Protein AF-A0A177EBZ3-F1 (afdb_monomer_lite)

Radius of gyration: 20.42 Å; chains: 1; bounding box: 34×66×46 Å

Sequence (184 aa):
MAGEQETRTNLKYALLGYLPGDKPLLEDLGIDFSAIKRNSMKVFFSKEAQFSNDFVGPLLFLALFGLLMVIRGRVYFGYLYYLAIISSVFIYALTLLMTNAEIDLGVVTILGYAFIPVLIFSFTTIALPVSKGLKIALGMLFAFWSTYISATEVTSRYNLQNKFLLLAYPMVLVYICFIIISIV

Foldseek 3Di:
DVPVVVVVVVVVCVVVVDDVPDDPVCVVVVHDPVLLVQLLVCLPPNPARQRDPDVVSLVVLLVLLQVLCVVVVHRCNVVSVVLLVVLLVVLQVVLVVQAPDDDDSVLSVLLSSLCVLVSVLLVCVSVDVDDLVVLLVSLLVSLLSSLVRSLSNSCVVRVPVVCSVVSSVSSSVSSVVSSVSSSD

Structure (mmCIF, N/CA/C/O backbone):
data_AF-A0A177EBZ3-F1
#
_entry.id   AF-A0A177EBZ3-F1
#
loop_
_atom_site.group_PDB
_atom_site.id
_atom_site.type_symbol
_atom_site.label_atom_id
_atom_site.label_alt_id
_atom_site.label_comp_id
_atom_site.label_asym_id
_atom_site.label_entity_id
_atom_site.label_seq_id
_atom_site.pdbx_PDB_ins_code
_atom_site.Cartn_x
_atom_site.Cartn_y
_atom_site.Cartn_z
_atom_site.occupancy
_atom_site.B_iso_or_equiv
_atom_site.auth_seq_id
_atom_site.auth_comp_id
_atom_site.auth_asym_id
_atom_site.auth_atom_id
_atom_site.pdbx_PDB_model_num
ATOM 1 N N . MET A 1 1 ? 14.390 -53.601 14.220 1.00 53.94 1 MET A N 1
ATOM 2 C CA . MET A 1 1 ? 14.183 -52.166 14.524 1.00 53.94 1 MET A CA 1
ATOM 3 C C . MET A 1 1 ? 14.435 -51.236 13.329 1.00 53.94 1 MET A C 1
ATOM 5 O O . MET A 1 1 ? 13.849 -50.168 13.321 1.00 53.94 1 MET A O 1
ATOM 9 N N . ALA A 1 2 ? 15.202 -51.624 12.295 1.00 54.75 2 ALA A N 1
ATOM 10 C CA . ALA A 1 2 ? 15.437 -50.780 11.107 1.00 54.75 2 ALA A CA 1
ATOM 11 C C . ALA A 1 2 ? 14.259 -50.714 10.098 1.00 54.75 2 ALA A C 1
ATOM 13 O O . ALA A 1 2 ? 13.982 -49.651 9.554 1.00 54.75 2 ALA A O 1
ATOM 14 N N . GLY A 1 3 ? 13.510 -51.809 9.893 1.00 56.94 3 GLY A N 1
ATOM 15 C CA . GLY A 1 3 ? 12.437 -51.864 8.877 1.00 56.94 3 GLY A CA 1
ATOM 16 C C . GLY A 1 3 ? 11.169 -51.052 9.195 1.00 56.94 3 GLY A C 1
ATOM 17 O O . GLY A 1 3 ? 10.446 -50.628 8.293 1.00 56.94 3 GLY A O 1
ATOM 18 N N . GLU A 1 4 ? 10.897 -50.781 10.475 1.00 58.41 4 GLU A N 1
ATOM 19 C CA . GLU A 1 4 ? 9.726 -49.988 10.878 1.00 58.41 4 GLU A CA 1
ATOM 20 C C . GLU A 1 4 ? 9.946 -48.483 10.639 1.00 58.41 4 GLU A C 1
ATOM 22 O O . GLU A 1 4 ? 9.011 -47.756 10.303 1.00 58.41 4 GLU A O 1
ATOM 27 N N . GLN A 1 5 ? 11.194 -48.013 10.743 1.00 56.75 5 GLN A N 1
ATOM 28 C CA . GLN A 1 5 ? 11.562 -46.623 10.464 1.00 56.75 5 GLN A CA 1
ATOM 29 C C . GLN A 1 5 ? 11.484 -46.302 8.970 1.00 56.75 5 GLN A C 1
ATOM 31 O O . GLN A 1 5 ? 10.953 -45.249 8.621 1.00 56.75 5 GLN A O 1
ATOM 36 N N . GLU A 1 6 ? 11.921 -47.224 8.109 1.00 61.03 6 GLU A N 1
ATOM 37 C CA . GLU A 1 6 ? 11.882 -47.093 6.646 1.00 61.03 6 GLU A CA 1
ATOM 38 C C . GLU A 1 6 ? 10.443 -47.087 6.108 1.00 61.03 6 GLU A C 1
ATOM 40 O O . GLU A 1 6 ? 10.079 -46.254 5.279 1.00 61.03 6 GLU A O 1
ATOM 45 N N . THR A 1 7 ? 9.567 -47.934 6.656 1.00 61.50 7 THR A N 1
ATOM 46 C CA . THR A 1 7 ? 8.146 -47.952 6.270 1.00 61.50 7 THR A CA 1
ATOM 47 C C . THR A 1 7 ? 7.440 -46.668 6.713 1.00 61.50 7 THR A C 1
ATOM 49 O O . THR A 1 7 ? 6.667 -46.088 5.952 1.00 61.50 7 THR A O 1
ATOM 52 N N . ARG A 1 8 ? 7.752 -46.152 7.913 1.00 60.69 8 ARG A N 1
ATOM 53 C CA . ARG A 1 8 ? 7.225 -44.861 8.387 1.00 60.69 8 ARG A CA 1
ATOM 54 C C . ARG A 1 8 ? 7.729 -43.679 7.565 1.00 60.69 8 ARG A C 1
ATOM 56 O O . ARG A 1 8 ? 6.966 -42.738 7.367 1.00 60.69 8 ARG A O 1
ATOM 63 N N . THR A 1 9 ? 8.974 -43.705 7.086 1.00 65.38 9 THR A N 1
ATOM 64 C CA . THR A 1 9 ? 9.482 -42.644 6.203 1.00 65.38 9 THR A CA 1
ATOM 65 C C . THR A 1 9 ? 8.759 -42.689 4.863 1.00 65.38 9 THR A C 1
ATOM 67 O O . THR A 1 9 ? 8.184 -41.680 4.472 1.00 65.38 9 THR A O 1
ATOM 70 N N . ASN A 1 10 ? 8.660 -43.859 4.229 1.00 68.56 10 ASN A N 1
ATOM 71 C CA . ASN A 1 10 ? 7.923 -44.038 2.973 1.00 68.56 10 ASN A CA 1
ATOM 72 C C . ASN A 1 10 ? 6.448 -43.618 3.074 1.00 68.56 10 ASN A C 1
ATOM 74 O O . ASN A 1 10 ? 5.947 -42.932 2.188 1.00 68.56 10 ASN A O 1
ATOM 78 N N . LEU A 1 11 ? 5.764 -43.938 4.178 1.00 76.00 11 LEU A N 1
ATOM 79 C CA . LEU A 1 11 ? 4.380 -43.505 4.397 1.00 76.00 11 LEU A CA 1
ATOM 80 C C . LEU A 1 11 ? 4.275 -41.982 4.570 1.00 76.00 11 LEU A C 1
ATOM 82 O O . LEU A 1 11 ? 3.355 -41.354 4.054 1.00 76.00 11 LEU A O 1
ATOM 86 N N . LYS A 1 12 ? 5.233 -41.375 5.282 1.00 69.56 12 LYS A N 1
ATOM 87 C CA . LYS A 1 12 ? 5.301 -39.924 5.487 1.00 69.56 12 LYS A CA 1
A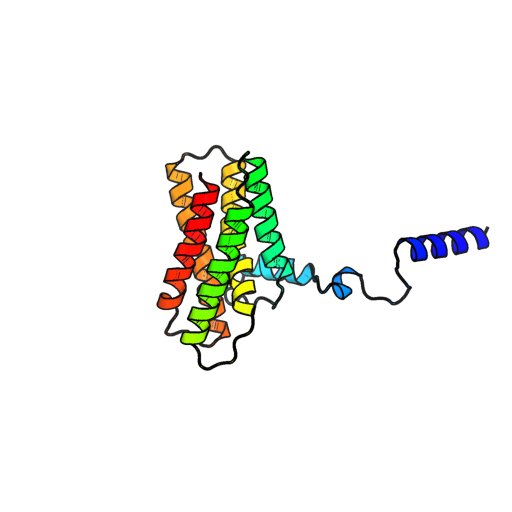TOM 88 C C . LYS A 1 12 ? 5.557 -39.188 4.166 1.00 69.56 12 LYS A C 1
ATOM 90 O O . LYS A 1 12 ? 4.924 -38.167 3.930 1.00 69.56 12 LYS A O 1
ATOM 95 N N . TYR A 1 13 ? 6.413 -39.726 3.297 1.00 69.94 13 TYR A N 1
ATOM 96 C CA . TYR A 1 13 ? 6.659 -39.194 1.952 1.00 69.94 13 TYR A CA 1
ATOM 97 C C . TYR A 1 13 ? 5.455 -39.388 1.018 1.00 69.94 13 TYR A C 1
ATOM 99 O O . TYR A 1 13 ? 5.086 -38.455 0.312 1.00 69.94 13 TYR A O 1
ATOM 107 N N . ALA A 1 14 ? 4.778 -40.540 1.082 1.00 71.50 14 ALA A N 1
ATOM 108 C CA . ALA A 1 14 ? 3.569 -40.812 0.301 1.00 71.50 14 ALA A CA 1
ATOM 109 C C . ALA A 1 14 ? 2.376 -39.926 0.708 1.00 71.50 14 ALA A C 1
ATOM 111 O O . ALA A 1 14 ? 1.615 -39.492 -0.151 1.00 71.50 14 ALA A O 1
ATOM 112 N N . LEU A 1 15 ? 2.223 -39.619 2.002 1.00 74.06 15 LEU A N 1
AT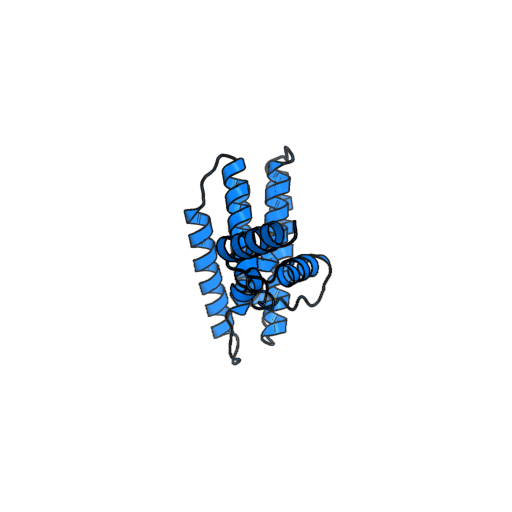OM 113 C CA . LEU A 1 15 ? 1.165 -38.731 2.505 1.00 74.06 15 LEU A CA 1
ATOM 114 C C . LEU A 1 15 ? 1.457 -37.244 2.262 1.00 74.06 15 LEU A C 1
ATOM 116 O O . LEU A 1 15 ? 0.524 -36.468 2.080 1.00 74.06 15 LEU A O 1
ATOM 120 N N . LEU A 1 16 ? 2.731 -36.838 2.280 1.00 72.12 16 LEU A N 1
ATOM 121 C CA . LEU A 1 16 ? 3.149 -35.453 2.025 1.00 72.12 16 LEU A CA 1
ATOM 122 C C . LEU A 1 16 ? 3.372 -35.154 0.535 1.00 72.12 16 LEU A C 1
ATOM 124 O O . LEU A 1 16 ? 3.602 -33.997 0.193 1.00 72.12 16 LEU A O 1
ATOM 128 N N . GLY A 1 17 ? 3.323 -36.171 -0.334 1.00 70.44 17 GLY A N 1
ATOM 129 C CA . GLY A 1 17 ? 3.572 -36.029 -1.771 1.00 70.44 17 GLY A CA 1
ATOM 130 C C . GLY A 1 17 ? 4.970 -35.499 -2.095 1.00 70.44 17 GLY A C 1
ATOM 131 O O . GLY A 1 17 ? 5.131 -34.811 -3.094 1.00 70.44 17 GLY A O 1
ATOM 132 N N . TYR A 1 18 ? 5.960 -35.764 -1.238 1.00 68.88 18 TYR A N 1
ATOM 133 C CA . TYR A 1 18 ? 7.307 -35.202 -1.362 1.00 68.88 18 TYR A CA 1
ATOM 134 C C . TYR A 1 18 ? 8.337 -36.306 -1.599 1.00 68.88 18 TYR A C 1
ATOM 136 O O . TYR A 1 18 ? 8.481 -37.201 -0.761 1.00 68.88 18 TYR A O 1
ATOM 144 N N . LEU A 1 19 ? 9.068 -36.228 -2.714 1.00 71.81 19 LEU A N 1
ATOM 145 C CA . LEU A 1 19 ? 10.189 -37.116 -3.027 1.00 71.81 19 LEU A CA 1
ATOM 146 C C . LEU A 1 19 ? 11.527 -36.474 -2.610 1.00 71.81 19 LEU A C 1
ATOM 148 O O . LEU A 1 19 ? 11.702 -35.260 -2.725 1.00 71.81 19 LEU A O 1
ATOM 152 N N . PRO A 1 20 ? 12.508 -37.260 -2.127 1.00 66.00 20 PRO A N 1
ATOM 153 C CA . PRO A 1 20 ? 13.823 -36.732 -1.777 1.00 66.00 20 PRO A CA 1
ATOM 154 C C . PRO A 1 20 ? 14.539 -36.210 -3.034 1.00 66.00 20 PRO A C 1
ATOM 156 O O . PRO A 1 20 ? 14.937 -36.992 -3.894 1.00 66.00 20 PRO A O 1
ATOM 159 N N . GLY A 1 21 ? 14.701 -34.888 -3.125 1.00 71.50 21 GLY A N 1
ATOM 160 C CA . GLY A 1 21 ? 15.295 -34.197 -4.277 1.00 71.50 21 GLY A CA 1
ATOM 161 C C . GLY A 1 21 ? 14.350 -33.221 -4.983 1.00 71.50 21 GLY A C 1
ATOM 162 O O . GLY A 1 21 ? 14.827 -32.429 -5.794 1.00 71.50 21 GLY A O 1
ATOM 163 N N . ASP A 1 22 ? 13.054 -33.231 -4.649 1.00 72.31 22 ASP A N 1
ATOM 164 C CA . ASP A 1 22 ? 12.103 -32.248 -5.170 1.00 72.31 22 ASP A CA 1
ATOM 165 C C . ASP A 1 22 ? 12.289 -30.876 -4.524 1.00 72.31 22 ASP A C 1
ATOM 167 O O . ASP A 1 22 ? 12.652 -30.737 -3.344 1.00 72.31 22 ASP A O 1
ATOM 171 N N . LYS A 1 23 ? 12.000 -29.842 -5.314 1.00 70.44 23 LYS A N 1
ATOM 172 C CA . LYS A 1 23 ? 11.904 -28.475 -4.812 1.00 70.44 23 LYS A CA 1
ATOM 173 C C . LYS A 1 23 ? 10.739 -28.379 -3.819 1.00 70.44 23 LYS A C 1
ATOM 175 O O . LYS A 1 23 ? 9.820 -29.197 -3.836 1.00 70.44 23 LYS A O 1
ATOM 180 N N . PRO A 1 24 ? 10.772 -27.427 -2.877 1.00 74.75 24 PRO A N 1
ATOM 181 C CA . PRO A 1 24 ? 9.642 -27.231 -1.982 1.00 74.75 24 PRO A CA 1
ATOM 182 C C . PRO A 1 24 ? 8.377 -26.911 -2.793 1.00 74.75 24 PRO A C 1
ATOM 184 O O . PRO A 1 24 ? 8.412 -26.064 -3.679 1.00 74.75 24 PRO A O 1
ATOM 187 N N . LEU A 1 25 ? 7.242 -27.525 -2.432 1.00 75.00 25 LEU A N 1
ATOM 188 C CA . LEU A 1 25 ? 5.953 -27.391 -3.140 1.00 75.00 25 LEU A CA 1
ATOM 189 C C . LEU A 1 25 ? 5.518 -25.940 -3.385 1.00 75.00 25 LEU A C 1
ATOM 191 O O . LEU A 1 25 ? 4.792 -25.658 -4.326 1.00 75.00 25 LEU A O 1
ATOM 195 N N . LEU A 1 26 ? 5.936 -25.018 -2.519 1.00 71.69 26 LEU A N 1
ATOM 196 C CA . LEU A 1 26 ? 5.665 -23.589 -2.657 1.00 71.69 26 LEU A CA 1
ATOM 197 C C . LEU A 1 26 ? 6.385 -22.986 -3.862 1.00 71.69 26 LEU A C 1
ATOM 199 O O . LEU A 1 26 ? 5.800 -22.178 -4.568 1.00 71.69 26 LEU A O 1
ATOM 203 N N . GLU A 1 27 ? 7.620 -23.404 -4.111 1.00 71.69 27 GLU A N 1
ATOM 204 C CA . GLU A 1 27 ? 8.410 -22.977 -5.261 1.00 71.69 27 GLU A CA 1
ATOM 205 C C . GLU A 1 27 ? 7.869 -23.604 -6.555 1.00 71.69 27 GLU A C 1
ATOM 207 O O . GLU A 1 27 ? 7.773 -22.909 -7.564 1.00 71.69 27 GLU A O 1
ATOM 212 N N . ASP A 1 28 ? 7.378 -24.848 -6.494 1.00 72.94 28 ASP A N 1
ATOM 213 C CA . ASP A 1 28 ? 6.641 -25.481 -7.601 1.00 72.94 28 ASP A CA 1
ATOM 214 C C . ASP A 1 28 ? 5.283 -24.808 -7.873 1.00 72.94 28 ASP A C 1
ATOM 216 O O . ASP A 1 28 ? 4.839 -24.735 -9.018 1.00 72.94 28 ASP A O 1
ATOM 220 N N . LEU A 1 29 ? 4.636 -24.252 -6.840 1.00 72.88 29 LEU A N 1
ATOM 221 C CA . LEU A 1 29 ? 3.432 -23.422 -6.970 1.00 72.88 29 LEU A CA 1
ATOM 222 C C . LEU A 1 29 ? 3.734 -21.976 -7.414 1.00 72.88 29 LEU A C 1
ATOM 224 O O . LEU A 1 29 ? 2.804 -21.181 -7.560 1.00 72.88 29 LEU A O 1
ATOM 228 N N . GLY A 1 30 ? 5.010 -21.611 -7.588 1.00 69.62 30 GLY A N 1
ATOM 229 C CA . GLY A 1 30 ? 5.445 -20.254 -7.936 1.00 69.62 30 GLY A CA 1
ATOM 230 C C . GLY A 1 30 ? 5.336 -19.229 -6.797 1.00 69.62 30 GLY A C 1
ATOM 231 O O . GLY A 1 30 ? 5.303 -18.026 -7.050 1.00 69.62 30 GLY A O 1
ATOM 232 N N . ILE A 1 31 ? 5.251 -19.673 -5.539 1.00 76.69 31 ILE A N 1
ATOM 233 C CA . ILE A 1 31 ? 5.163 -18.832 -4.337 1.00 76.69 31 ILE A CA 1
ATOM 234 C C . ILE A 1 31 ? 6.535 -18.728 -3.658 1.00 76.69 31 ILE A C 1
ATOM 236 O O . ILE A 1 31 ? 6.922 -19.588 -2.866 1.00 76.69 31 ILE A O 1
ATOM 240 N N . ASP A 1 32 ? 7.236 -17.612 -3.873 1.00 79.56 32 ASP A N 1
ATOM 241 C CA . ASP A 1 32 ? 8.453 -17.278 -3.121 1.00 79.56 32 ASP A CA 1
ATOM 242 C C . ASP A 1 32 ? 8.151 -16.315 -1.954 1.00 79.56 32 ASP A C 1
ATOM 244 O O . ASP A 1 32 ? 8.087 -15.089 -2.096 1.00 79.56 32 ASP A O 1
ATOM 248 N N . PHE A 1 33 ? 8.013 -16.863 -0.743 1.00 78.50 33 PHE A N 1
ATOM 249 C CA . PHE A 1 33 ? 7.839 -16.060 0.475 1.00 78.50 33 PHE A CA 1
ATOM 250 C C . PHE A 1 33 ? 9.033 -15.149 0.784 1.00 78.50 33 PHE A C 1
ATOM 252 O O . PHE A 1 33 ? 8.865 -14.089 1.398 1.00 78.50 33 PHE A O 1
ATOM 259 N N . SER A 1 34 ? 10.235 -15.528 0.352 1.00 77.69 34 SER A N 1
ATOM 260 C CA . SER A 1 34 ? 11.441 -14.719 0.520 1.00 77.69 34 SER A CA 1
ATOM 261 C C . SER A 1 34 ? 11.356 -13.463 -0.342 1.00 77.69 34 SER A C 1
ATOM 263 O O . SER A 1 34 ? 11.670 -12.367 0.135 1.00 77.69 34 SER A O 1
ATOM 265 N N . ALA A 1 35 ? 10.868 -13.597 -1.581 1.00 75.81 35 ALA A N 1
ATOM 266 C CA . ALA A 1 35 ? 10.570 -12.468 -2.457 1.00 75.81 35 ALA A CA 1
ATOM 267 C C . ALA A 1 35 ? 9.480 -11.567 -1.875 1.00 75.81 35 ALA A C 1
ATOM 269 O O . ALA A 1 35 ? 9.688 -10.356 -1.792 1.00 75.81 35 ALA A O 1
ATOM 270 N N . ILE A 1 36 ? 8.379 -12.135 -1.369 1.00 79.31 36 ILE A N 1
ATOM 271 C CA . ILE A 1 36 ? 7.300 -11.352 -0.745 1.00 79.31 36 ILE A CA 1
ATOM 272 C C . ILE A 1 36 ? 7.838 -10.531 0.429 1.00 79.31 36 ILE A C 1
ATOM 274 O O . ILE A 1 36 ? 7.613 -9.320 0.482 1.00 79.31 36 ILE A O 1
ATOM 278 N N . LYS A 1 37 ? 8.592 -11.146 1.347 1.00 83.12 37 LYS A N 1
ATOM 279 C CA . LYS A 1 37 ? 9.187 -10.444 2.494 1.00 83.12 37 LYS A CA 1
ATOM 280 C C . LYS A 1 37 ? 10.149 -9.341 2.048 1.00 83.12 37 LYS A C 1
ATOM 282 O O . LYS A 1 37 ? 10.077 -8.222 2.553 1.00 83.12 37 LYS A O 1
ATOM 287 N N . ARG A 1 38 ? 11.038 -9.635 1.095 1.00 79.06 38 ARG A N 1
ATOM 288 C CA . ARG A 1 38 ? 12.009 -8.669 0.562 1.00 79.06 38 ARG A CA 1
ATOM 289 C C . ARG A 1 38 ? 11.311 -7.483 -0.101 1.00 79.06 38 ARG A C 1
ATOM 291 O O . ARG A 1 38 ? 11.636 -6.346 0.221 1.00 79.06 38 ARG A O 1
ATOM 298 N N . ASN A 1 39 ? 10.329 -7.736 -0.961 1.00 80.69 39 ASN A N 1
ATOM 299 C CA . ASN A 1 39 ? 9.535 -6.699 -1.621 1.00 80.69 39 ASN A CA 1
ATOM 300 C C . ASN A 1 39 ? 8.754 -5.862 -0.607 1.00 80.69 39 ASN A C 1
ATOM 302 O O . ASN A 1 39 ? 8.743 -4.641 -0.698 1.00 80.69 39 ASN A O 1
ATOM 306 N N . SER A 1 40 ? 8.198 -6.500 0.422 1.00 80.19 40 SER A N 1
ATOM 307 C CA . SER A 1 40 ? 7.496 -5.796 1.499 1.00 80.19 40 SER A CA 1
ATOM 308 C C . SER A 1 40 ? 8.425 -4.861 2.271 1.00 80.19 40 SER A C 1
ATOM 310 O O . SER A 1 40 ? 8.044 -3.743 2.595 1.00 80.19 40 SER A O 1
ATOM 312 N N . MET A 1 41 ? 9.669 -5.277 2.533 1.00 79.06 41 MET A N 1
ATOM 313 C CA . MET A 1 41 ? 10.669 -4.413 3.171 1.00 79.06 41 MET A CA 1
ATOM 314 C C . MET A 1 41 ? 11.124 -3.266 2.258 1.00 79.06 41 MET A C 1
ATOM 316 O O . MET A 1 41 ? 11.391 -2.173 2.758 1.00 79.06 41 MET A O 1
ATOM 320 N N . LYS A 1 42 ? 11.171 -3.462 0.930 1.00 82.94 42 LYS A N 1
ATOM 321 C CA . LYS A 1 42 ? 11.539 -2.393 -0.018 1.00 82.94 42 LYS A CA 1
ATOM 322 C C . LYS A 1 42 ? 10.596 -1.193 0.062 1.00 82.94 42 LYS A C 1
ATOM 324 O O . LYS A 1 42 ? 11.078 -0.072 -0.019 1.00 82.94 42 LYS A O 1
ATOM 329 N N . VAL A 1 43 ? 9.305 -1.421 0.311 1.00 79.94 43 VAL A N 1
ATOM 330 C CA . VAL A 1 43 ? 8.298 -0.359 0.510 1.00 79.94 43 VAL A CA 1
ATOM 331 C C . VAL A 1 43 ? 8.690 0.607 1.639 1.00 79.94 43 VAL A C 1
ATOM 333 O O . VAL A 1 43 ? 8.391 1.795 1.561 1.00 79.94 43 VAL A O 1
ATOM 336 N N . PHE A 1 44 ? 9.380 0.128 2.677 1.00 79.50 44 PHE A N 1
ATOM 337 C CA . PHE A 1 44 ? 9.782 0.958 3.819 1.00 79.50 44 PHE A CA 1
ATOM 338 C C . PHE A 1 44 ? 11.197 1.517 3.703 1.00 79.50 44 PHE A C 1
ATOM 340 O O . PHE A 1 44 ? 11.450 2.627 4.164 1.00 79.50 44 PHE A O 1
ATOM 347 N N . PHE A 1 45 ? 12.124 0.748 3.128 1.00 73.62 45 PHE A N 1
ATOM 348 C CA . PHE A 1 45 ? 13.558 1.032 3.247 1.00 73.62 45 PHE A CA 1
ATOM 349 C C . PHE A 1 45 ? 14.257 1.368 1.927 1.00 73.62 45 PHE A C 1
ATOM 351 O O . PHE A 1 45 ? 15.382 1.862 1.960 1.00 73.62 45 PHE A O 1
ATOM 358 N N . SER A 1 46 ? 13.648 1.103 0.769 1.00 67.38 46 SER A N 1
ATOM 359 C CA . SER A 1 46 ? 14.322 1.256 -0.523 1.00 67.38 46 SER A CA 1
ATOM 360 C C . SER A 1 46 ? 13.757 2.419 -1.336 1.00 67.38 46 SER A C 1
ATOM 362 O O . SER A 1 46 ? 12.547 2.542 -1.499 1.00 67.38 46 SER A O 1
ATOM 364 N N . LYS A 1 47 ? 14.652 3.262 -1.872 1.00 56.09 47 LYS A N 1
ATOM 365 C CA . LYS A 1 47 ? 14.310 4.336 -2.823 1.00 56.09 47 LYS A CA 1
ATOM 366 C C . LYS A 1 47 ? 14.026 3.820 -4.240 1.00 56.09 47 LYS A C 1
ATOM 368 O O . LYS A 1 47 ? 13.319 4.493 -4.978 1.00 56.09 47 LYS A O 1
ATOM 373 N N . GLU A 1 48 ? 14.552 2.648 -4.597 1.00 60.22 48 GLU A N 1
ATOM 374 C CA . GLU A 1 48 ? 14.404 2.016 -5.916 1.00 60.22 48 GLU A CA 1
ATOM 375 C C . GLU A 1 48 ? 13.874 0.595 -5.715 1.00 60.22 48 GLU A C 1
ATOM 377 O O . GLU A 1 48 ? 14.608 -0.393 -5.602 1.00 60.22 48 GLU A O 1
ATOM 382 N N . ALA A 1 49 ? 12.560 0.503 -5.546 1.00 63.25 49 ALA A N 1
ATOM 383 C CA . ALA A 1 49 ? 11.905 -0.708 -5.103 1.00 63.25 49 ALA A CA 1
ATOM 384 C C . ALA A 1 49 ? 11.579 -1.632 -6.280 1.00 63.25 49 ALA A C 1
ATOM 386 O O . ALA A 1 49 ? 10.413 -1.909 -6.514 1.00 63.25 49 ALA A O 1
ATOM 387 N N . GLN A 1 50 ? 12.591 -2.188 -6.963 1.00 74.00 50 GLN A N 1
ATOM 388 C CA . GLN A 1 50 ? 12.350 -3.144 -8.052 1.00 74.00 50 GLN A CA 1
ATOM 389 C C . GLN A 1 50 ? 11.621 -4.399 -7.545 1.00 74.00 50 GLN A C 1
ATOM 391 O O . GLN A 1 50 ? 12.250 -5.345 -7.057 1.00 74.00 50 GLN A O 1
ATOM 396 N N . PHE A 1 51 ? 10.289 -4.383 -7.577 1.00 78.00 51 PHE A N 1
ATOM 397 C CA . PHE A 1 51 ? 9.446 -5.496 -7.149 1.00 78.00 51 PHE A CA 1
ATOM 398 C C . PHE A 1 51 ? 9.530 -6.623 -8.172 1.00 78.00 51 PHE A C 1
ATOM 400 O O . PHE A 1 51 ? 9.459 -6.365 -9.376 1.00 78.00 51 PHE A O 1
ATOM 407 N N . SER A 1 52 ? 9.664 -7.861 -7.700 1.00 76.81 52 SER A N 1
ATOM 408 C CA . SER A 1 52 ? 9.515 -9.029 -8.570 1.00 76.81 52 SER A CA 1
ATOM 409 C C . SER A 1 52 ? 8.081 -9.139 -9.097 1.00 76.81 52 SER A C 1
ATOM 411 O O . SER A 1 52 ? 7.131 -8.606 -8.515 1.00 76.81 52 SER A O 1
ATOM 413 N N . ASN A 1 53 ? 7.933 -9.814 -10.232 1.00 78.81 53 ASN A N 1
ATOM 414 C CA . ASN A 1 53 ? 6.653 -10.015 -10.902 1.00 78.81 53 ASN A CA 1
ATOM 415 C C . ASN A 1 53 ? 5.872 -11.171 -10.264 1.00 78.81 53 ASN A C 1
ATOM 417 O O . ASN A 1 53 ? 5.616 -12.184 -10.904 1.00 78.81 53 ASN A O 1
ATOM 421 N N . ASP A 1 54 ? 5.478 -10.990 -9.003 1.00 86.06 54 ASP A N 1
ATOM 422 C CA . ASP A 1 54 ? 4.695 -11.971 -8.252 1.00 86.06 54 ASP A CA 1
ATOM 423 C C . ASP A 1 54 ? 3.287 -11.433 -7.976 1.00 86.06 54 ASP A C 1
ATOM 425 O O . ASP A 1 54 ? 3.119 -10.369 -7.378 1.00 86.06 54 ASP A O 1
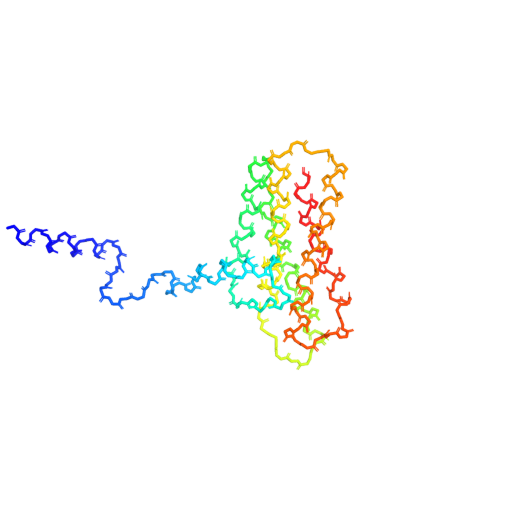ATOM 429 N N . PHE A 1 55 ? 2.253 -12.189 -8.353 1.00 84.50 55 PHE A N 1
ATOM 430 C CA . PHE A 1 55 ? 0.859 -11.843 -8.034 1.00 84.50 55 PHE A CA 1
ATOM 431 C C . PHE A 1 55 ? 0.431 -12.280 -6.635 1.00 84.50 55 PHE A C 1
ATOM 433 O O . PHE A 1 55 ? -0.521 -11.739 -6.070 1.00 84.50 55 PHE A O 1
ATOM 440 N N . VAL A 1 56 ? 1.140 -13.254 -6.066 1.00 88.88 56 VAL A N 1
ATOM 441 C CA . VAL A 1 56 ? 0.770 -13.891 -4.800 1.00 88.88 56 VAL A CA 1
ATOM 442 C C . VAL A 1 56 ? 0.878 -12.905 -3.637 1.00 88.88 56 VAL A C 1
ATOM 444 O O . VAL A 1 56 ? -0.004 -12.875 -2.785 1.00 88.88 56 VAL A O 1
ATOM 447 N N . GLY A 1 57 ? 1.907 -12.050 -3.624 1.00 88.06 57 GLY A N 1
ATOM 448 C CA . GLY A 1 57 ? 2.068 -10.995 -2.616 1.00 88.06 57 GLY A CA 1
ATOM 449 C C . GLY A 1 57 ? 0.897 -9.999 -2.603 1.00 88.06 57 GLY A C 1
ATOM 450 O O . GLY A 1 57 ? 0.190 -9.922 -1.599 1.00 88.06 57 GLY A O 1
ATOM 451 N N . PRO A 1 58 ? 0.639 -9.282 -3.712 1.00 90.75 58 PRO A N 1
ATOM 452 C CA . PRO A 1 58 ? -0.546 -8.441 -3.898 1.00 90.75 58 PRO A CA 1
ATOM 453 C C . PRO A 1 58 ? -1.861 -9.096 -3.461 1.00 90.75 58 PRO A C 1
ATOM 455 O O . PRO A 1 58 ? -2.641 -8.494 -2.720 1.00 90.75 58 PRO A O 1
ATOM 458 N N . LEU A 1 59 ? -2.093 -10.343 -3.885 1.00 91.75 59 LEU A N 1
ATOM 459 C CA . LEU A 1 59 ? -3.305 -11.087 -3.551 1.00 91.75 59 LEU A CA 1
ATOM 460 C C . LEU A 1 59 ? -3.403 -11.363 -2.045 1.00 91.75 59 LEU A C 1
ATOM 462 O O . LEU A 1 59 ? -4.470 -11.191 -1.455 1.00 91.75 59 LEU A O 1
ATOM 466 N N . LEU A 1 60 ? -2.288 -11.736 -1.411 1.00 92.19 60 LEU A N 1
ATOM 467 C CA . LEU A 1 60 ? -2.203 -11.954 0.031 1.00 92.19 60 LEU A CA 1
ATOM 468 C C . LEU A 1 60 ? -2.520 -10.673 0.815 1.00 92.19 60 LEU A C 1
ATOM 470 O O . LEU A 1 60 ? -3.267 -10.731 1.790 1.00 92.19 60 LEU A O 1
ATOM 474 N N . PHE A 1 61 ? -2.006 -9.513 0.394 1.00 92.62 61 PHE A N 1
ATOM 475 C CA . PHE A 1 61 ? -2.296 -8.241 1.068 1.00 92.62 61 PHE A CA 1
ATOM 476 C C . PHE A 1 61 ? -3.759 -7.824 0.924 1.00 92.62 61 PHE A C 1
ATOM 478 O O . PHE A 1 61 ? -4.351 -7.344 1.892 1.00 92.62 61 PHE A O 1
ATOM 485 N N . LEU A 1 62 ? -4.364 -8.053 -0.246 1.00 93.50 62 LEU A N 1
ATOM 486 C CA . LEU A 1 62 ? -5.788 -7.803 -0.457 1.00 93.50 62 LEU A CA 1
ATOM 487 C C . LEU A 1 62 ? -6.654 -8.728 0.413 1.00 93.50 62 LEU A C 1
ATOM 489 O O . LEU A 1 62 ? -7.602 -8.267 1.050 1.00 93.50 62 LEU A O 1
ATOM 493 N N . ALA A 1 63 ? -6.306 -10.015 0.491 1.00 93.12 63 ALA A N 1
ATOM 494 C CA . ALA A 1 63 ? -6.990 -10.980 1.350 1.00 93.12 63 ALA A CA 1
ATOM 495 C C . ALA A 1 63 ? -6.865 -10.609 2.837 1.00 93.12 63 ALA A C 1
ATOM 497 O O . ALA A 1 63 ? -7.855 -10.639 3.568 1.00 93.12 63 ALA A O 1
ATOM 498 N N . LEU A 1 64 ? -5.673 -10.190 3.274 1.00 94.12 64 LEU A N 1
ATOM 499 C CA . LEU A 1 64 ? -5.426 -9.742 4.643 1.00 94.12 64 LEU A CA 1
ATOM 500 C C . LEU A 1 64 ? -6.224 -8.475 4.978 1.00 94.12 64 LEU A C 1
ATOM 502 O O . LEU A 1 64 ? -6.823 -8.396 6.046 1.00 94.12 64 LEU A O 1
ATOM 506 N N . PHE A 1 65 ? -6.316 -7.515 4.057 1.00 94.12 65 PHE A N 1
ATOM 507 C CA . PHE A 1 65 ? -7.181 -6.346 4.228 1.00 94.12 65 PHE A CA 1
ATOM 508 C C . PHE A 1 65 ? -8.662 -6.730 4.327 1.00 94.12 65 PHE A C 1
ATOM 510 O O . PHE A 1 65 ? -9.383 -6.222 5.186 1.00 94.12 65 PHE A O 1
ATOM 517 N N . GLY A 1 66 ? -9.112 -7.673 3.494 1.00 93.19 66 GLY A N 1
ATOM 518 C CA . GLY A 1 66 ? -10.451 -8.251 3.594 1.00 93.19 66 GLY A CA 1
ATOM 519 C C . GLY A 1 66 ? -10.712 -8.873 4.967 1.00 93.19 66 GLY A C 1
ATOM 520 O O . GLY A 1 66 ? -11.750 -8.607 5.571 1.00 93.19 66 GLY A O 1
ATOM 521 N N . LEU A 1 67 ? -9.748 -9.625 5.505 1.00 93.50 67 LEU A N 1
ATOM 522 C CA . LEU A 1 67 ? -9.829 -10.209 6.844 1.00 93.50 67 LEU A CA 1
ATOM 523 C C . LEU A 1 67 ? -9.924 -9.132 7.936 1.00 93.50 67 LEU A C 1
ATOM 525 O O . LEU A 1 67 ? -10.763 -9.246 8.828 1.00 93.50 67 LEU A O 1
ATOM 529 N N . LEU A 1 68 ? -9.128 -8.060 7.847 1.00 93.00 68 LEU A N 1
ATOM 530 C CA . LEU A 1 68 ? -9.209 -6.924 8.774 1.00 93.00 68 LEU A CA 1
ATOM 531 C C . LEU A 1 68 ? -10.602 -6.272 8.761 1.00 93.00 68 LEU A C 1
ATOM 533 O O . LEU A 1 68 ? -11.140 -5.937 9.817 1.00 93.00 68 LEU A O 1
ATOM 537 N N . MET A 1 69 ? -11.228 -6.138 7.589 1.00 91.38 69 MET A N 1
ATOM 538 C CA . MET A 1 69 ? -12.599 -5.622 7.489 1.00 91.38 69 MET A CA 1
ATOM 539 C C . MET A 1 69 ? -13.630 -6.563 8.122 1.00 91.38 69 MET A C 1
ATOM 541 O O . MET A 1 69 ? -14.530 -6.096 8.825 1.00 91.38 69 MET A O 1
ATOM 545 N N . VAL A 1 70 ? -13.466 -7.878 7.946 1.00 92.00 70 VAL A N 1
ATOM 546 C CA . VAL A 1 70 ? -14.325 -8.886 8.587 1.00 92.00 70 VAL A CA 1
ATOM 547 C C . VAL A 1 70 ? -14.196 -8.832 10.111 1.00 92.00 70 VAL A C 1
ATOM 549 O O . VAL A 1 70 ? -15.217 -8.856 10.794 1.00 92.00 70 VAL A O 1
ATOM 552 N N . ILE A 1 71 ? -12.983 -8.662 10.653 1.00 91.19 71 ILE A N 1
ATOM 553 C CA . ILE A 1 71 ? -12.753 -8.473 12.101 1.00 91.19 71 ILE A CA 1
ATOM 554 C C . ILE A 1 71 ? -13.487 -7.226 12.618 1.00 91.19 71 ILE A C 1
ATOM 556 O O . ILE A 1 71 ? -14.014 -7.226 13.728 1.00 91.19 71 ILE A O 1
ATOM 560 N N . ARG A 1 72 ? -13.589 -6.177 11.795 1.00 87.19 72 ARG A N 1
ATOM 561 C CA . ARG A 1 72 ? -14.356 -4.959 12.101 1.00 87.19 72 ARG A CA 1
ATOM 562 C C . ARG A 1 72 ? -15.881 -5.144 11.980 1.00 87.19 72 ARG A C 1
ATOM 564 O O . ARG A 1 72 ? -16.627 -4.199 12.221 1.00 87.19 72 ARG A O 1
ATOM 571 N N . GLY A 1 73 ? -16.355 -6.334 11.602 1.00 84.69 73 GLY A N 1
ATOM 572 C CA . GLY A 1 73 ? -17.775 -6.665 11.452 1.00 84.69 73 GLY A CA 1
ATOM 573 C C . GLY A 1 73 ? -18.396 -6.203 10.130 1.00 84.69 73 GLY A C 1
ATOM 574 O O . GLY A 1 73 ? -19.620 -6.137 10.016 1.00 84.69 73 GLY A O 1
ATOM 575 N N . ARG A 1 74 ? -17.581 -5.855 9.125 1.00 82.25 74 ARG A N 1
ATOM 576 C CA . ARG A 1 74 ? -18.047 -5.380 7.815 1.00 82.25 74 ARG A CA 1
ATOM 577 C C . ARG A 1 74 ? -17.565 -6.307 6.700 1.00 82.25 74 ARG A C 1
ATOM 579 O O . ARG A 1 74 ? -16.367 -6.449 6.473 1.00 82.25 74 ARG A O 1
ATOM 586 N N . VAL A 1 75 ? -18.492 -6.902 5.954 1.00 81.25 75 VAL A N 1
ATOM 587 C CA . VAL A 1 75 ? -18.154 -7.798 4.838 1.00 81.25 75 VAL A CA 1
ATOM 588 C C . VAL A 1 75 ? -18.199 -7.023 3.521 1.00 81.25 75 VAL A C 1
ATOM 590 O O . VAL A 1 75 ? -19.247 -6.893 2.898 1.00 81.25 75 VAL A O 1
ATOM 593 N N . TYR A 1 76 ? -17.045 -6.510 3.086 1.00 82.12 76 TYR A N 1
ATOM 594 C CA . TYR A 1 76 ? -16.887 -5.794 1.808 1.00 82.12 76 TYR A CA 1
ATOM 595 C C . TYR A 1 76 ? -16.120 -6.597 0.746 1.00 82.12 76 TYR A C 1
ATOM 597 O O . TYR A 1 76 ? -15.615 -6.023 -0.214 1.00 82.12 76 TYR A O 1
ATOM 605 N N . PHE A 1 77 ? -16.013 -7.920 0.898 1.00 79.69 77 PHE A N 1
ATOM 606 C CA . PHE A 1 77 ? -15.120 -8.756 0.085 1.00 79.69 77 PHE A CA 1
ATOM 607 C C . PHE A 1 77 ? -15.307 -8.567 -1.434 1.00 79.69 77 PHE A C 1
ATOM 609 O O . PHE A 1 77 ? -14.334 -8.340 -2.150 1.00 79.69 77 PHE A O 1
ATOM 616 N N . GLY A 1 78 ? -16.556 -8.556 -1.916 1.00 86.81 78 GLY A N 1
ATOM 617 C CA . GLY A 1 78 ? -16.856 -8.330 -3.335 1.00 86.81 78 GLY A CA 1
ATOM 618 C C . GLY A 1 78 ? -16.468 -6.933 -3.834 1.00 86.81 78 GLY A C 1
ATOM 619 O O . GLY A 1 78 ? -15.919 -6.805 -4.925 1.00 86.81 78 GLY A O 1
ATOM 620 N N . TYR A 1 79 ? -16.677 -5.892 -3.020 1.00 90.06 79 TYR A N 1
ATOM 621 C CA . TYR A 1 79 ? -16.294 -4.518 -3.366 1.00 90.06 79 TYR A CA 1
ATOM 622 C C . TYR A 1 79 ? -14.776 -4.355 -3.458 1.00 90.06 79 TYR A C 1
ATOM 624 O O . TYR A 1 79 ? -14.290 -3.684 -4.364 1.00 90.06 79 TYR A O 1
ATOM 632 N N . LEU A 1 80 ? -14.028 -4.994 -2.553 1.00 92.19 80 LEU A N 1
ATOM 633 C CA . LEU A 1 80 ? -12.564 -4.970 -2.559 1.00 92.19 80 LEU A CA 1
ATOM 634 C C . LEU A 1 80 ? -11.997 -5.645 -3.802 1.00 92.19 80 LEU A C 1
ATOM 636 O O . LEU A 1 80 ? -11.119 -5.087 -4.454 1.00 92.19 80 LEU A O 1
ATOM 640 N N . TYR A 1 81 ? -12.529 -6.817 -4.146 1.00 91.50 81 TYR A N 1
ATOM 641 C CA . TYR A 1 81 ? -12.126 -7.551 -5.338 1.00 91.50 81 TYR A CA 1
ATOM 642 C C . TYR A 1 81 ? -12.428 -6.767 -6.620 1.00 91.50 81 TYR A C 1
ATOM 644 O O . TYR A 1 81 ? -11.545 -6.583 -7.458 1.00 91.50 81 TYR A O 1
ATOM 652 N N . TYR A 1 82 ? -13.651 -6.238 -6.739 1.00 93.31 82 TYR A N 1
ATOM 653 C CA . TYR A 1 82 ? -14.054 -5.421 -7.882 1.00 93.31 82 TYR A CA 1
ATOM 654 C C . TYR A 1 82 ? -13.159 -4.187 -8.036 1.00 93.31 82 TYR A C 1
ATOM 656 O O . TYR A 1 82 ? -12.620 -3.949 -9.116 1.00 93.31 82 TYR A O 1
ATOM 664 N N . LEU A 1 83 ? -12.953 -3.436 -6.946 1.00 94.88 83 LEU A N 1
ATOM 665 C CA . LEU A 1 83 ? -12.122 -2.235 -6.948 1.00 94.88 83 LEU A CA 1
ATOM 666 C C . LEU A 1 83 ? -10.667 -2.555 -7.314 1.00 94.88 83 LEU A C 1
ATOM 668 O O . LEU A 1 83 ? -10.069 -1.823 -8.100 1.00 94.88 83 LEU A O 1
ATOM 672 N N . ALA A 1 84 ? -10.101 -3.646 -6.792 1.00 94.25 84 ALA A N 1
ATOM 673 C CA . ALA A 1 84 ? -8.734 -4.064 -7.095 1.00 94.25 84 ALA A CA 1
ATOM 674 C C . ALA A 1 84 ? -8.548 -4.397 -8.583 1.00 94.25 84 ALA A C 1
ATOM 676 O O . ALA A 1 84 ? -7.577 -3.951 -9.190 1.00 94.25 84 ALA A O 1
ATOM 677 N N . ILE A 1 85 ? -9.491 -5.119 -9.197 1.00 94.81 85 ILE A N 1
ATOM 678 C CA . ILE A 1 85 ? -9.401 -5.464 -10.622 1.00 94.81 85 ILE A CA 1
ATOM 679 C C . ILE A 1 85 ? -9.584 -4.231 -11.498 1.00 94.81 85 ILE A C 1
ATOM 681 O O . ILE A 1 85 ? -8.738 -3.970 -12.352 1.00 94.81 85 ILE A O 1
ATOM 685 N N . ILE A 1 86 ? -10.653 -3.454 -11.290 1.00 96.88 86 ILE A N 1
ATOM 686 C CA . ILE A 1 86 ? -10.949 -2.313 -12.165 1.00 96.88 86 ILE A CA 1
ATOM 687 C C . ILE A 1 86 ? -9.849 -1.250 -12.091 1.00 96.88 86 ILE A C 1
ATOM 689 O O . ILE A 1 86 ? -9.452 -0.710 -13.121 1.00 96.88 86 ILE A O 1
ATOM 693 N N . SER A 1 87 ? -9.298 -0.999 -10.899 1.00 95.56 87 SER A N 1
ATOM 694 C CA . SER A 1 87 ? -8.169 -0.080 -10.732 1.00 95.56 87 SER A CA 1
ATOM 695 C C . SER A 1 87 ? -6.901 -0.607 -11.396 1.00 95.56 87 SER A C 1
ATOM 697 O O . SER A 1 87 ? -6.239 0.146 -12.103 1.00 95.56 87 SER A O 1
ATOM 699 N N . SER A 1 88 ? -6.591 -1.895 -11.246 1.00 94.50 88 SER A N 1
ATOM 700 C CA . SER A 1 88 ? -5.417 -2.506 -11.878 1.00 94.50 88 SER A CA 1
ATOM 701 C C . SER A 1 88 ? -5.497 -2.444 -13.403 1.00 94.50 88 SER A C 1
ATOM 703 O O . SER A 1 88 ? -4.535 -2.030 -14.046 1.00 94.50 88 SER A O 1
ATOM 705 N N . VAL A 1 89 ? -6.654 -2.782 -13.983 1.00 95.81 89 VAL A N 1
ATOM 706 C CA . VAL A 1 89 ? -6.895 -2.689 -15.433 1.00 95.81 89 VAL A CA 1
ATOM 707 C C . VAL A 1 89 ? -6.784 -1.243 -15.908 1.00 95.81 89 VAL A C 1
ATOM 709 O O . VAL A 1 89 ? -6.148 -0.980 -16.926 1.00 95.81 89 VAL A O 1
ATOM 712 N N . PHE A 1 90 ? -7.355 -0.296 -15.164 1.00 96.06 90 PHE A N 1
ATOM 713 C CA . PHE A 1 90 ? -7.296 1.119 -15.514 1.00 96.06 90 PHE A CA 1
ATOM 714 C C . PHE A 1 90 ? -5.862 1.666 -15.502 1.00 96.06 90 PHE A C 1
ATOM 716 O O . PHE A 1 90 ? -5.442 2.303 -16.466 1.00 96.06 90 PHE A O 1
ATOM 723 N N . ILE A 1 91 ? -5.080 1.381 -14.456 1.00 95.12 91 ILE A N 1
ATOM 724 C CA . ILE A 1 91 ? -3.680 1.823 -14.366 1.00 95.12 91 ILE A CA 1
ATOM 725 C C . ILE A 1 91 ? -2.800 1.117 -15.407 1.00 95.12 91 ILE A C 1
ATOM 727 O O . ILE A 1 91 ? -1.931 1.756 -16.003 1.00 95.12 91 ILE A O 1
ATOM 731 N N . TYR A 1 92 ? -3.038 -0.169 -15.677 1.00 94.75 92 TYR A N 1
ATOM 732 C CA . TYR A 1 92 ? -2.371 -0.893 -16.760 1.00 94.75 92 TYR A CA 1
ATOM 733 C C . TYR A 1 92 ? -2.649 -0.237 -18.119 1.00 94.75 92 TYR A C 1
ATOM 735 O O . TYR A 1 92 ? -1.711 0.084 -18.846 1.00 94.75 92 TYR A O 1
ATOM 743 N N . ALA A 1 93 ? -3.917 0.055 -18.428 1.00 94.38 93 ALA A N 1
ATOM 744 C CA . ALA A 1 93 ? -4.308 0.722 -19.668 1.00 94.38 93 ALA A CA 1
ATOM 745 C C . ALA A 1 93 ? -3.707 2.132 -19.788 1.00 94.38 93 ALA A C 1
ATOM 747 O O . ALA A 1 93 ? -3.228 2.507 -20.854 1.00 94.38 93 ALA A O 1
ATOM 748 N N . LEU A 1 94 ? -3.672 2.905 -18.698 1.00 94.06 94 LEU A N 1
ATOM 749 C CA . LEU A 1 94 ? -3.007 4.209 -18.697 1.00 94.06 94 LEU A CA 1
ATOM 750 C C . LEU A 1 94 ? -1.510 4.084 -18.963 1.00 94.06 94 LEU A C 1
ATOM 752 O O . LEU A 1 94 ? -0.973 4.828 -19.778 1.00 94.06 94 LEU A O 1
ATOM 756 N N . THR A 1 95 ? -0.844 3.120 -18.331 1.00 92.19 95 THR A N 1
ATOM 757 C CA . THR A 1 95 ? 0.586 2.878 -18.559 1.00 92.19 95 THR A CA 1
ATOM 758 C C . THR A 1 95 ? 0.826 2.491 -20.022 1.00 92.19 95 THR A C 1
ATOM 760 O O . THR A 1 95 ? 1.742 3.032 -20.639 1.00 92.19 95 THR A O 1
ATOM 763 N N . LEU A 1 96 ? -0.059 1.671 -20.607 1.00 93.12 96 LEU A N 1
ATOM 764 C CA . LEU A 1 96 ? -0.046 1.281 -22.023 1.00 93.12 96 LEU A CA 1
ATOM 765 C C . LEU A 1 96 ? -0.164 2.454 -22.985 1.00 93.12 96 LEU A C 1
ATOM 767 O O . LEU A 1 96 ? 0.562 2.512 -23.968 1.00 93.12 96 LEU A O 1
AT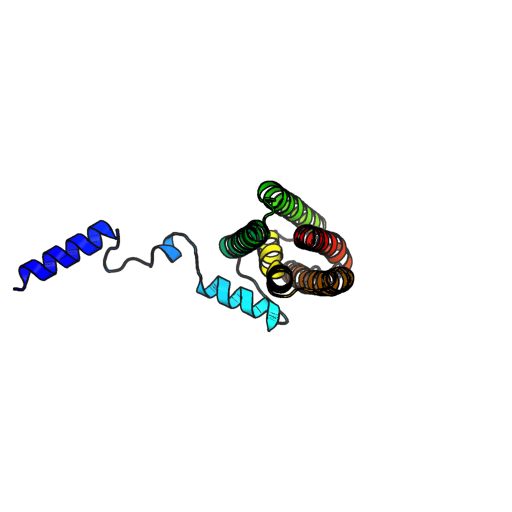OM 771 N N . LEU A 1 97 ? -1.018 3.424 -22.681 1.00 92.06 97 LEU A N 1
ATOM 772 C CA . LEU A 1 97 ? -1.145 4.631 -23.498 1.00 92.06 97 LEU A CA 1
ATOM 773 C C . LEU A 1 97 ? 0.047 5.587 -23.341 1.00 92.06 97 LEU A C 1
ATOM 775 O O . LEU A 1 97 ? 0.256 6.473 -24.169 1.00 92.06 97 LEU A O 1
ATOM 779 N N . MET A 1 98 ? 0.809 5.461 -22.255 1.00 89.94 98 MET A N 1
ATOM 780 C CA . MET A 1 98 ? 1.878 6.393 -21.907 1.00 89.94 98 MET A CA 1
ATOM 781 C C . MET A 1 98 ? 3.262 5.932 -22.359 1.00 89.94 98 MET A C 1
ATOM 783 O O . MET A 1 98 ? 4.137 6.794 -22.506 1.00 89.94 98 MET A O 1
ATOM 787 N N . THR A 1 99 ? 3.471 4.634 -22.567 1.00 88.12 99 THR A N 1
ATOM 788 C CA . THR A 1 99 ? 4.763 4.067 -22.961 1.00 88.12 99 THR A CA 1
ATOM 789 C C . THR A 1 99 ? 4.724 3.477 -24.366 1.00 88.12 99 THR A C 1
ATOM 791 O O . THR A 1 99 ? 3.683 3.050 -24.846 1.00 88.12 99 THR A O 1
ATOM 794 N N . ASN A 1 100 ? 5.886 3.449 -25.016 1.00 83.00 100 ASN A N 1
ATOM 795 C CA . ASN A 1 100 ? 6.097 2.715 -26.267 1.00 83.00 100 ASN A CA 1
ATOM 796 C C . ASN A 1 100 ? 6.822 1.377 -26.025 1.00 83.00 100 ASN A C 1
ATOM 798 O O . ASN A 1 100 ? 7.148 0.675 -26.977 1.00 83.00 100 ASN A O 1
ATOM 802 N N . ALA A 1 101 ? 7.137 1.062 -24.765 1.00 81.31 101 ALA A N 1
ATOM 803 C CA . ALA A 1 101 ? 7.795 -0.176 -24.371 1.00 81.31 101 ALA A CA 1
ATOM 804 C C . ALA A 1 101 ? 6.781 -1.313 -24.177 1.00 81.31 101 ALA A C 1
ATOM 806 O O . ALA A 1 101 ? 5.598 -1.073 -23.933 1.00 81.31 101 ALA A O 1
ATOM 807 N N . GLU A 1 102 ? 7.261 -2.554 -24.232 1.00 84.56 102 GLU A N 1
ATOM 808 C CA . GLU A 1 102 ? 6.464 -3.710 -23.830 1.00 84.56 102 GLU A CA 1
ATOM 809 C C . GLU A 1 102 ? 6.147 -3.632 -22.332 1.00 84.56 102 GLU A C 1
ATOM 811 O O . GLU A 1 102 ? 7.024 -3.375 -21.503 1.00 84.56 102 GLU A O 1
ATOM 816 N N . ILE A 1 103 ? 4.875 -3.835 -21.988 1.00 87.62 103 ILE A N 1
ATOM 817 C CA . ILE A 1 103 ? 4.398 -3.765 -20.608 1.00 87.62 103 ILE A CA 1
ATOM 818 C C . ILE A 1 103 ? 4.032 -5.157 -20.139 1.00 87.62 103 ILE A C 1
ATOM 820 O O . ILE A 1 103 ? 3.134 -5.804 -20.680 1.00 87.62 103 ILE A O 1
ATOM 824 N N . ASP A 1 104 ? 4.699 -5.578 -19.076 1.00 88.75 104 ASP A N 1
ATOM 825 C CA . ASP A 1 104 ? 4.323 -6.759 -18.325 1.00 88.75 104 ASP A CA 1
ATOM 826 C C . ASP A 1 104 ? 3.192 -6.449 -17.333 1.00 88.75 104 ASP A C 1
ATOM 828 O O . ASP A 1 104 ? 2.842 -5.306 -17.032 1.00 88.75 104 ASP A O 1
ATOM 832 N N . LEU A 1 105 ? 2.621 -7.496 -16.750 1.00 88.44 105 LEU A N 1
ATOM 833 C CA . LEU A 1 105 ? 1.640 -7.343 -15.679 1.00 88.44 105 LEU A CA 1
ATOM 834 C C . LEU A 1 105 ? 2.269 -6.873 -14.347 1.00 88.44 105 LEU A C 1
ATOM 836 O O . LEU A 1 105 ? 1.587 -6.837 -13.321 1.00 88.44 105 LEU A O 1
ATOM 840 N N . GLY A 1 106 ? 3.546 -6.470 -14.355 1.00 89.31 106 GLY A N 1
ATOM 841 C CA . GLY A 1 106 ? 4.253 -5.916 -13.207 1.00 89.31 106 GLY A CA 1
ATOM 842 C C . GLY A 1 106 ? 3.595 -4.646 -12.667 1.00 89.31 106 GLY A C 1
ATOM 843 O O . GLY A 1 106 ? 3.666 -4.383 -11.473 1.00 89.31 106 GLY A O 1
ATOM 844 N N . VAL A 1 107 ? 2.844 -3.902 -13.488 1.00 91.62 107 VAL A N 1
ATOM 845 C CA . VAL A 1 107 ? 2.018 -2.771 -13.018 1.00 91.62 107 VAL A CA 1
ATOM 846 C C . VAL A 1 107 ? 1.077 -3.190 -11.879 1.00 91.62 107 VAL A C 1
ATOM 848 O O . VAL A 1 107 ? 0.946 -2.477 -10.884 1.00 91.62 107 VAL A O 1
ATOM 851 N N . VAL A 1 108 ? 0.454 -4.368 -11.996 1.00 92.50 108 VAL A N 1
ATOM 852 C CA . VAL A 1 108 ? -0.475 -4.906 -10.991 1.00 92.50 108 VAL A CA 1
ATOM 853 C C . VAL A 1 108 ? 0.274 -5.288 -9.716 1.00 92.50 108 VAL A C 1
ATOM 855 O O . VAL A 1 108 ? -0.206 -5.032 -8.609 1.00 92.50 108 VAL A O 1
ATOM 858 N N . THR A 1 109 ? 1.473 -5.861 -9.852 1.00 91.94 109 THR A N 1
ATOM 859 C CA . THR A 1 109 ? 2.280 -6.265 -8.696 1.00 91.94 109 THR A CA 1
ATOM 860 C C . THR A 1 109 ? 2.798 -5.051 -7.935 1.00 91.94 109 THR A C 1
ATOM 862 O O . THR A 1 109 ? 2.693 -5.015 -6.709 1.00 91.94 109 THR A O 1
ATOM 865 N N . ILE A 1 110 ? 3.243 -4.009 -8.642 1.00 93.12 110 ILE A N 1
ATOM 866 C CA . ILE A 1 110 ? 3.662 -2.732 -8.054 1.00 93.12 110 ILE A CA 1
ATOM 867 C C . ILE A 1 110 ? 2.518 -2.097 -7.256 1.00 93.12 110 ILE A C 1
ATOM 869 O O . ILE A 1 110 ? 2.728 -1.699 -6.110 1.00 93.12 110 ILE A O 1
ATOM 873 N N . LEU A 1 111 ? 1.306 -2.039 -7.824 1.00 93.56 111 LEU A N 1
ATOM 874 C CA . LEU A 1 111 ? 0.121 -1.503 -7.141 1.00 93.56 111 LEU A CA 1
ATOM 875 C C . LEU A 1 111 ? -0.200 -2.285 -5.859 1.00 93.56 111 LEU A C 1
ATOM 877 O O . LEU A 1 111 ? -0.509 -1.704 -4.820 1.00 93.56 111 LEU A O 1
ATOM 881 N N . GLY A 1 112 ? -0.080 -3.610 -5.919 1.00 92.56 112 GLY A N 1
ATOM 882 C CA . GLY A 1 112 ? -0.322 -4.485 -4.780 1.00 92.56 112 GLY A CA 1
ATOM 883 C C . GLY A 1 112 ? 0.731 -4.396 -3.678 1.00 92.56 112 GLY A C 1
ATOM 884 O O . GLY A 1 112 ? 0.377 -4.378 -2.505 1.00 92.56 112 GLY A O 1
ATOM 885 N N . TYR A 1 113 ? 2.022 -4.312 -4.010 1.00 91.69 113 TYR A N 1
ATOM 886 C CA . TYR A 1 113 ? 3.075 -4.139 -2.999 1.00 91.69 113 TYR A CA 1
ATOM 887 C C . TYR A 1 113 ? 3.043 -2.740 -2.383 1.00 91.69 113 TYR A C 1
ATOM 889 O O . TYR A 1 113 ? 3.218 -2.592 -1.173 1.00 91.69 113 TYR A O 1
ATOM 897 N N . ALA A 1 114 ? 2.746 -1.714 -3.179 1.00 93.25 114 ALA A N 1
ATOM 898 C CA . ALA A 1 114 ? 2.584 -0.361 -2.670 1.00 93.25 114 ALA A CA 1
ATOM 899 C C . ALA A 1 114 ? 1.387 -0.219 -1.717 1.00 93.25 114 ALA A C 1
ATOM 901 O O . ALA A 1 114 ? 1.381 0.717 -0.934 1.00 93.25 114 ALA A O 1
ATOM 902 N N . PHE A 1 115 ? 0.439 -1.164 -1.697 1.00 94.12 115 PHE A N 1
ATOM 903 C CA . PHE A 1 115 ? -0.723 -1.175 -0.800 1.00 94.12 115 PHE A CA 1
ATOM 904 C C . PHE A 1 115 ? -0.388 -1.402 0.690 1.00 94.12 115 PHE A C 1
ATOM 906 O O . PHE A 1 115 ? -1.216 -1.147 1.567 1.00 94.12 115 PHE A O 1
ATOM 913 N N . ILE A 1 116 ? 0.822 -1.859 1.025 1.00 93.44 116 ILE A N 1
ATOM 914 C CA . ILE A 1 116 ? 1.203 -2.202 2.408 1.00 93.44 116 ILE A CA 1
ATOM 915 C C . ILE A 1 116 ? 1.022 -1.044 3.421 1.00 93.44 116 ILE A C 1
ATOM 917 O O . ILE A 1 116 ? 0.515 -1.302 4.515 1.00 93.44 116 ILE A O 1
ATOM 921 N N . PRO A 1 117 ? 1.364 0.228 3.133 1.00 94.31 117 PRO A N 1
ATOM 922 C CA . PRO A 1 117 ? 1.108 1.337 4.051 1.00 94.31 117 PRO A CA 1
ATOM 923 C C . PRO A 1 117 ? -0.393 1.500 4.360 1.00 94.31 117 PRO A C 1
ATOM 925 O O . PRO A 1 117 ? -0.765 1.727 5.510 1.00 94.31 117 PRO A O 1
ATOM 928 N N . VAL A 1 118 ? -1.272 1.304 3.369 1.00 95.25 118 VAL A N 1
ATOM 929 C CA . VAL A 1 118 ? -2.737 1.327 3.555 1.00 95.25 118 VAL A CA 1
ATOM 930 C C . VAL A 1 118 ? -3.197 0.173 4.451 1.00 95.25 118 VAL A C 1
ATOM 932 O O . VAL A 1 118 ? -4.058 0.355 5.315 1.00 95.25 118 VAL A O 1
ATOM 935 N N . LEU A 1 119 ? -2.587 -1.003 4.303 1.00 94.94 119 LEU A N 1
ATOM 936 C CA . LEU A 1 119 ? -2.852 -2.159 5.155 1.00 94.94 119 LEU A CA 1
ATOM 937 C C . LEU A 1 119 ? -2.464 -1.901 6.623 1.00 94.94 119 LEU A C 1
ATOM 939 O O . LEU A 1 119 ? -3.242 -2.209 7.527 1.00 94.94 119 LEU A O 1
ATOM 943 N N . ILE A 1 120 ? -1.301 -1.285 6.866 1.00 94.00 120 ILE A N 1
ATOM 944 C CA . ILE A 1 120 ? -0.866 -0.885 8.216 1.00 94.00 120 ILE A CA 1
ATOM 945 C C . ILE A 1 120 ? -1.833 0.131 8.813 1.00 94.00 120 ILE A C 1
ATOM 947 O O . ILE A 1 120 ? -2.255 -0.024 9.962 1.00 94.00 120 ILE A O 1
ATOM 951 N N . PHE A 1 121 ? -2.229 1.141 8.037 1.00 94.56 121 PHE A N 1
ATOM 952 C CA . PHE A 1 121 ? -3.244 2.094 8.470 1.00 94.56 121 PHE A CA 1
ATOM 953 C C . PHE A 1 121 ? -4.519 1.363 8.911 1.00 94.56 121 PHE A C 1
ATOM 955 O O . PHE A 1 121 ? -4.986 1.566 10.031 1.00 94.56 121 PHE A O 1
ATOM 962 N N . SER A 1 122 ? -5.027 0.436 8.098 1.00 93.06 122 SER A N 1
ATOM 963 C CA . SER A 1 122 ? -6.227 -0.333 8.432 1.00 93.06 122 SER A CA 1
ATOM 964 C C . SER A 1 122 ? -6.096 -1.079 9.760 1.00 93.06 122 SER A C 1
ATOM 966 O O . SER A 1 122 ? -6.944 -0.924 10.643 1.00 93.06 122 SER A O 1
ATOM 968 N N . PHE A 1 123 ? -4.983 -1.787 9.959 1.00 93.62 123 PHE A N 1
ATOM 969 C CA . PHE A 1 123 ? -4.697 -2.486 11.210 1.00 93.62 123 PHE A CA 1
ATOM 970 C C . PHE A 1 123 ? -4.672 -1.533 12.416 1.00 93.62 123 PHE A C 1
ATOM 972 O O . PHE A 1 123 ? -5.340 -1.785 13.419 1.00 93.62 123 PHE A O 1
ATOM 979 N N . THR A 1 124 ? -3.976 -0.396 12.312 1.00 91.06 124 THR A N 1
ATOM 980 C CA . THR A 1 124 ? -3.900 0.586 13.412 1.00 91.06 124 THR A CA 1
ATOM 981 C C . THR A 1 124 ? -5.258 1.188 13.770 1.00 91.06 124 THR A C 1
ATOM 983 O O . THR A 1 124 ? -5.538 1.395 14.949 1.00 91.06 124 THR A O 1
ATOM 986 N N . THR A 1 125 ? -6.140 1.414 12.789 1.00 90.44 125 THR A N 1
ATOM 987 C CA . THR A 1 125 ? -7.489 1.947 13.052 1.00 90.44 125 THR A CA 1
ATOM 988 C C . THR A 1 125 ? -8.433 0.966 13.745 1.00 90.44 125 THR A C 1
ATOM 990 O O . THR A 1 125 ? -9.448 1.406 14.296 1.00 90.44 125 THR A O 1
ATOM 993 N N . ILE A 1 126 ? -8.118 -0.331 13.690 1.00 89.94 126 ILE A N 1
ATOM 994 C CA . ILE A 1 126 ? -8.820 -1.400 14.407 1.00 89.94 126 ILE A CA 1
ATOM 995 C C . ILE A 1 126 ? -8.218 -1.566 15.804 1.00 89.94 126 ILE A C 1
ATOM 997 O O . ILE A 1 126 ? -8.957 -1.672 16.777 1.00 89.94 126 ILE A O 1
ATOM 1001 N N . ALA A 1 127 ? -6.886 -1.553 15.909 1.00 90.19 127 ALA A N 1
ATOM 1002 C CA . ALA A 1 127 ? -6.177 -1.753 17.170 1.00 90.19 127 ALA A CA 1
ATOM 1003 C C . ALA A 1 127 ? -6.354 -0.588 18.160 1.00 90.19 127 ALA A C 1
ATOM 1005 O O . ALA A 1 127 ? -6.348 -0.811 19.369 1.00 90.19 127 ALA A O 1
ATOM 1006 N N . LEU A 1 128 ? -6.497 0.648 17.666 1.00 88.12 128 LEU A N 1
ATOM 1007 C CA . LEU A 1 128 ? -6.579 1.849 18.497 1.00 88.12 128 LEU A CA 1
ATOM 1008 C C . LEU A 1 128 ? -7.910 2.599 18.296 1.00 88.12 128 LEU A C 1
ATOM 1010 O O . LEU A 1 128 ? -8.328 2.836 17.156 1.00 88.12 128 LEU A O 1
ATOM 1014 N N . PRO A 1 129 ? -8.562 3.063 19.381 1.00 85.19 129 PRO A N 1
ATOM 1015 C CA . PRO A 1 129 ? -9.741 3.918 19.298 1.00 85.19 129 PRO A CA 1
ATOM 1016 C C . PRO A 1 129 ? -9.339 5.348 18.902 1.00 85.19 129 PRO A C 1
ATOM 1018 O O . PRO A 1 129 ? -9.175 6.237 19.732 1.00 85.19 129 PRO A O 1
ATOM 1021 N N . VAL A 1 130 ? -9.150 5.571 17.602 1.00 87.69 130 VAL A N 1
ATOM 1022 C CA . VAL A 1 130 ? -8.775 6.873 17.026 1.00 87.69 130 VAL A CA 1
ATOM 1023 C C . VAL A 1 130 ? -10.026 7.686 16.655 1.00 87.69 130 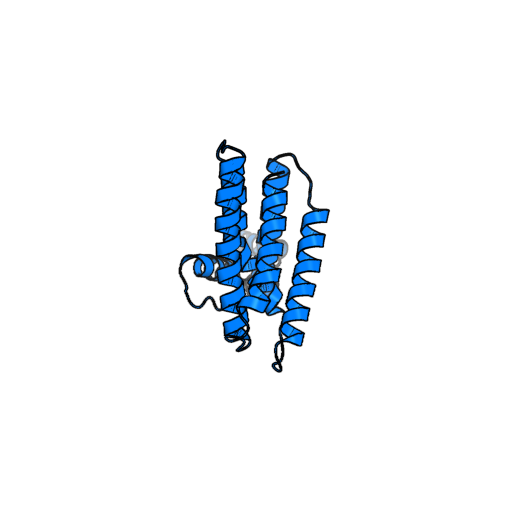VAL A C 1
ATOM 1025 O O . VAL A 1 130 ? -11.019 7.128 16.180 1.00 87.69 130 VAL A O 1
ATOM 1028 N N . SER A 1 131 ? -9.993 9.013 16.819 1.00 91.56 131 SER A N 1
ATOM 1029 C CA . SER A 1 131 ? -11.092 9.894 16.395 1.00 91.56 131 SER A CA 1
ATOM 1030 C C . SER A 1 131 ? -11.287 9.877 14.870 1.00 91.56 131 SER A C 1
ATOM 1032 O O . SER A 1 131 ? -10.339 9.691 14.104 1.00 91.56 131 SER A O 1
ATOM 1034 N N . LYS A 1 132 ? -12.522 10.100 14.398 1.00 88.81 132 LYS A N 1
ATOM 1035 C CA . LYS A 1 132 ? -12.855 10.041 12.960 1.00 88.81 132 LYS A CA 1
ATOM 1036 C C . LYS A 1 132 ? -12.009 11.004 12.116 1.00 88.81 132 LYS A C 1
ATOM 1038 O O . LYS A 1 132 ? -11.527 10.615 11.057 1.00 88.81 132 LYS A O 1
ATOM 1043 N N . GLY A 1 133 ? -11.796 12.231 12.598 1.00 90.69 133 GLY A N 1
ATOM 1044 C CA . GLY A 1 133 ? -10.972 13.227 11.905 1.00 90.69 133 GLY A CA 1
ATOM 1045 C C . GLY A 1 133 ? -9.510 12.796 11.779 1.00 90.69 133 GLY A C 1
ATOM 1046 O O . GLY A 1 133 ? -8.932 12.892 10.699 1.00 90.69 133 GLY A O 1
ATOM 1047 N N . LEU A 1 134 ? -8.935 12.235 12.848 1.00 91.69 134 LEU A N 1
ATOM 1048 C CA . LEU A 1 134 ? -7.551 11.765 12.835 1.00 91.69 134 LEU A CA 1
ATOM 1049 C C . LEU A 1 134 ? -7.371 10.527 11.943 1.00 91.69 134 LEU A C 1
ATOM 1051 O O . LEU A 1 134 ? -6.372 10.440 11.234 1.00 91.69 134 LEU A O 1
ATOM 1055 N N . LYS A 1 135 ? -8.359 9.617 11.886 1.00 93.12 135 LYS A N 1
ATOM 1056 C CA . LYS A 1 135 ? -8.359 8.506 10.915 1.00 93.12 135 LYS A CA 1
ATOM 1057 C C . LYS A 1 135 ? -8.293 9.019 9.478 1.00 93.12 135 LYS A C 1
ATOM 1059 O O . LYS A 1 135 ? -7.514 8.502 8.691 1.00 93.12 135 LYS A O 1
ATOM 1064 N N . ILE A 1 136 ? -9.070 10.046 9.140 1.00 92.94 136 ILE A N 1
ATOM 1065 C CA . ILE A 1 136 ? -9.067 10.632 7.794 1.00 92.94 136 ILE A CA 1
ATOM 1066 C C . ILE A 1 136 ? -7.704 11.268 7.479 1.00 92.94 136 ILE A C 1
ATOM 1068 O O . ILE A 1 136 ? -7.133 10.979 6.431 1.00 92.94 136 ILE A O 1
ATOM 1072 N N . ALA A 1 137 ? -7.157 12.080 8.389 1.00 94.12 137 ALA A N 1
ATOM 1073 C CA . ALA A 1 137 ? -5.866 12.740 8.188 1.00 94.12 137 ALA A CA 1
ATOM 1074 C C . ALA A 1 137 ? -4.714 11.734 8.012 1.00 94.12 137 ALA A C 1
ATOM 1076 O O . ALA A 1 137 ? -3.948 11.827 7.053 1.00 94.12 137 ALA A O 1
ATOM 1077 N N . LEU A 1 138 ? -4.631 10.732 8.895 1.00 93.81 138 LEU A N 1
ATOM 1078 C CA . LEU A 1 138 ? -3.649 9.652 8.775 1.00 93.81 138 LEU A CA 1
ATOM 1079 C C . LEU A 1 138 ? -3.873 8.846 7.493 1.00 93.81 138 LEU A C 1
ATOM 1081 O O . LEU A 1 138 ? -2.923 8.580 6.767 1.00 93.81 138 LEU A O 1
ATOM 1085 N N . GLY A 1 139 ? -5.121 8.513 7.168 1.00 94.62 139 GLY A N 1
ATOM 1086 C CA . GLY A 1 139 ? -5.448 7.751 5.969 1.00 94.62 139 GLY A CA 1
ATOM 1087 C C . GLY A 1 139 ? -4.990 8.443 4.684 1.00 94.62 139 GLY A C 1
ATOM 1088 O O . GLY A 1 139 ? -4.431 7.787 3.808 1.00 94.62 139 GLY A O 1
ATOM 1089 N N . MET A 1 140 ? -5.132 9.770 4.597 1.00 95.56 140 MET A N 1
ATOM 1090 C CA . MET A 1 140 ? -4.582 10.542 3.479 1.00 95.56 140 MET A CA 1
ATOM 1091 C C . MET A 1 140 ? -3.056 10.444 3.415 1.00 95.56 140 MET A C 1
ATOM 1093 O O . MET A 1 140 ? -2.522 10.166 2.345 1.00 95.56 140 MET A O 1
ATOM 1097 N N . LEU A 1 141 ? -2.348 10.612 4.539 1.00 95.56 141 LEU A N 1
ATOM 1098 C CA . LEU A 1 141 ? -0.884 10.486 4.579 1.00 95.56 141 LEU A CA 1
ATOM 1099 C C . LEU A 1 141 ? -0.415 9.118 4.064 1.00 95.56 141 LEU A C 1
ATOM 1101 O O . LEU A 1 141 ? 0.481 9.050 3.224 1.00 95.56 141 LEU A O 1
ATOM 1105 N N . PHE A 1 142 ? -1.059 8.036 4.508 1.00 95.25 142 PHE A N 1
ATOM 1106 C CA . PHE A 1 142 ? -0.746 6.682 4.048 1.00 95.25 142 PHE A CA 1
ATOM 1107 C C . PHE A 1 142 ? -1.101 6.459 2.568 1.00 95.25 142 PHE A C 1
ATOM 1109 O O . PHE A 1 142 ? -0.351 5.785 1.860 1.00 95.25 142 PHE A O 1
ATOM 1116 N N . ALA A 1 143 ? -2.186 7.059 2.065 1.00 96.25 143 ALA A N 1
ATOM 1117 C CA . ALA A 1 143 ? -2.526 7.017 0.641 1.00 96.25 143 ALA A CA 1
ATOM 1118 C C . ALA A 1 143 ? -1.487 7.750 -0.223 1.00 96.25 143 ALA A C 1
ATOM 1120 O O . ALA A 1 143 ? -1.063 7.221 -1.252 1.00 96.25 143 ALA A O 1
ATOM 1121 N N . PHE A 1 144 ? -1.028 8.931 0.201 1.00 95.62 144 PHE A N 1
ATOM 1122 C CA . PHE A 1 144 ? 0.036 9.661 -0.494 1.00 95.62 144 PHE A CA 1
ATOM 1123 C C . PHE A 1 144 ? 1.359 8.894 -0.469 1.00 95.62 144 PHE A C 1
ATOM 1125 O O . PHE A 1 144 ? 2.019 8.804 -1.501 1.00 95.62 144 PHE A O 1
ATOM 1132 N N . TRP A 1 145 ? 1.709 8.274 0.662 1.00 94.88 145 TRP A N 1
ATOM 1133 C CA . TRP A 1 145 ? 2.888 7.411 0.764 1.00 94.88 145 TRP A CA 1
ATOM 1134 C C . TRP A 1 145 ? 2.814 6.248 -0.237 1.00 94.88 145 TRP A C 1
ATOM 1136 O O . TRP A 1 145 ? 3.733 6.040 -1.027 1.00 94.88 145 TRP A O 1
ATOM 1146 N N . SER A 1 146 ? 1.696 5.521 -0.254 1.00 94.69 146 SER A N 1
ATOM 1147 C CA . SER A 1 146 ? 1.440 4.414 -1.187 1.00 94.69 146 SER A CA 1
ATOM 1148 C C . SER A 1 146 ? 1.518 4.856 -2.657 1.00 94.69 146 SER A C 1
ATOM 1150 O O . SER A 1 146 ? 2.137 4.201 -3.503 1.00 94.69 146 SER A O 1
ATOM 1152 N N . THR A 1 147 ? 0.948 6.025 -2.963 1.00 95.62 147 THR A N 1
ATOM 1153 C CA . THR A 1 147 ? 0.999 6.635 -4.301 1.00 95.62 147 THR A CA 1
ATOM 1154 C C . THR A 1 147 ? 2.427 6.948 -4.708 1.00 95.62 147 THR A C 1
ATOM 1156 O O . THR A 1 147 ? 2.836 6.605 -5.810 1.00 95.62 147 THR A O 1
ATOM 1159 N N . TYR A 1 148 ? 3.198 7.573 -3.818 1.00 93.69 148 TYR A N 1
ATOM 1160 C CA . TYR A 1 148 ? 4.582 7.931 -4.093 1.00 93.69 148 TYR A CA 1
ATOM 1161 C C . TYR A 1 148 ? 5.418 6.696 -4.449 1.00 93.69 148 TYR A C 1
ATOM 1163 O O . TYR A 1 148 ? 6.136 6.718 -5.447 1.00 93.69 148 TYR A O 1
ATOM 1171 N N . ILE A 1 149 ? 5.268 5.599 -3.697 1.00 92.12 149 ILE A N 1
ATOM 1172 C CA . ILE A 1 149 ? 5.980 4.340 -3.963 1.00 92.12 149 ILE A CA 1
ATOM 1173 C C . ILE A 1 149 ? 5.580 3.755 -5.317 1.00 92.12 149 ILE A C 1
ATOM 1175 O O . ILE A 1 149 ? 6.444 3.487 -6.150 1.00 92.12 149 ILE A O 1
ATOM 1179 N N . SER A 1 150 ? 4.280 3.568 -5.552 1.00 93.00 150 SER A N 1
ATOM 1180 C CA . SER A 1 150 ? 3.803 2.947 -6.795 1.00 93.00 150 SER A CA 1
ATOM 1181 C C . SER A 1 150 ? 4.123 3.783 -8.033 1.00 93.00 150 SER A C 1
ATOM 1183 O O . SER A 1 150 ? 4.603 3.239 -9.025 1.00 93.00 150 SER A O 1
ATOM 1185 N N . ALA A 1 151 ? 3.925 5.101 -7.979 1.00 93.38 151 ALA A N 1
ATOM 1186 C CA . ALA A 1 151 ? 4.212 5.986 -9.101 1.00 93.38 151 ALA A CA 1
ATOM 1187 C C . ALA A 1 151 ? 5.717 6.058 -9.403 1.00 93.38 151 ALA A C 1
ATOM 1189 O O . ALA A 1 151 ? 6.099 6.031 -10.573 1.00 93.38 151 ALA A O 1
ATOM 1190 N N . THR A 1 152 ? 6.578 6.096 -8.380 1.00 91.44 152 THR A N 1
ATOM 1191 C CA . THR A 1 152 ? 8.041 6.077 -8.572 1.00 91.44 152 THR A CA 1
ATOM 1192 C C . THR A 1 152 ? 8.480 4.770 -9.222 1.00 91.44 152 THR A C 1
ATOM 1194 O O . THR A 1 152 ? 9.249 4.779 -10.175 1.00 91.44 152 THR A O 1
ATOM 1197 N N . GLU A 1 153 ? 7.940 3.642 -8.772 1.00 90.62 153 GLU A N 1
ATOM 1198 C CA . GLU A 1 153 ? 8.343 2.340 -9.290 1.00 90.62 153 GLU A CA 1
ATOM 1199 C C . GLU A 1 153 ? 7.860 2.096 -10.730 1.00 90.62 153 GLU A C 1
ATOM 1201 O O . GLU A 1 153 ? 8.643 1.659 -11.572 1.00 90.62 153 GLU A O 1
ATOM 1206 N N . VAL A 1 154 ? 6.609 2.442 -11.065 1.00 91.56 154 VAL A N 1
ATOM 1207 C CA . VAL A 1 154 ? 6.113 2.326 -12.452 1.00 91.56 154 VAL A CA 1
ATOM 1208 C C . VAL A 1 154 ? 6.873 3.275 -13.384 1.00 91.56 154 VAL A C 1
ATOM 1210 O O . VAL A 1 154 ? 7.244 2.892 -14.494 1.00 91.56 154 VAL A O 1
ATOM 1213 N N . THR A 1 155 ? 7.149 4.507 -12.948 1.00 91.56 155 THR A N 1
ATOM 1214 C CA . THR A 1 155 ? 7.880 5.468 -13.789 1.00 91.56 155 THR A CA 1
ATOM 1215 C C . THR A 1 155 ? 9.335 5.077 -14.006 1.00 91.56 155 THR A C 1
ATOM 1217 O O . THR A 1 155 ? 9.826 5.232 -15.124 1.00 91.56 155 THR A O 1
ATOM 1220 N N . SER A 1 156 ? 10.001 4.514 -12.998 1.00 89.81 156 SER A N 1
ATOM 1221 C CA . SER A 1 156 ? 11.346 3.951 -13.137 1.00 89.81 156 SER A CA 1
ATOM 1222 C C . SER A 1 156 ? 11.361 2.721 -14.045 1.00 89.81 156 SER A C 1
ATOM 1224 O O . SER A 1 156 ? 12.226 2.617 -14.912 1.00 89.81 156 SER A O 1
ATOM 1226 N N . ARG A 1 157 ? 10.382 1.817 -13.912 1.00 89.44 157 ARG A N 1
ATOM 1227 C CA . ARG A 1 157 ? 10.339 0.554 -14.666 1.00 89.44 157 ARG A CA 1
ATOM 1228 C C . ARG A 1 157 ? 10.106 0.733 -16.163 1.00 89.44 157 ARG A C 1
ATOM 1230 O O . ARG A 1 157 ? 10.743 0.046 -16.953 1.00 89.44 157 ARG A O 1
ATOM 1237 N N . TYR A 1 158 ? 9.226 1.654 -16.557 1.00 89.94 158 TYR A N 1
ATOM 1238 C CA . TYR A 1 158 ? 8.883 1.880 -17.972 1.00 89.94 158 TYR A CA 1
ATOM 1239 C C . TYR A 1 158 ? 9.475 3.175 -18.546 1.00 89.94 158 TYR A C 1
ATOM 1241 O O . TYR A 1 158 ? 9.036 3.634 -19.600 1.00 89.94 158 TYR A O 1
ATOM 1249 N N . ASN A 1 159 ? 10.462 3.771 -17.866 1.00 88.19 159 ASN A N 1
ATOM 1250 C CA . ASN A 1 159 ? 11.153 4.995 -18.285 1.00 88.19 159 ASN A CA 1
ATOM 1251 C C . ASN A 1 159 ? 10.202 6.189 -18.549 1.00 88.19 159 ASN A C 1
ATOM 1253 O O . ASN A 1 159 ? 10.305 6.904 -19.546 1.00 88.19 159 ASN A O 1
ATOM 1257 N N . LEU A 1 160 ? 9.244 6.404 -17.641 1.00 87.31 160 LEU A N 1
ATOM 1258 C CA . LEU A 1 160 ? 8.190 7.426 -17.732 1.00 87.31 160 LEU A CA 1
ATOM 1259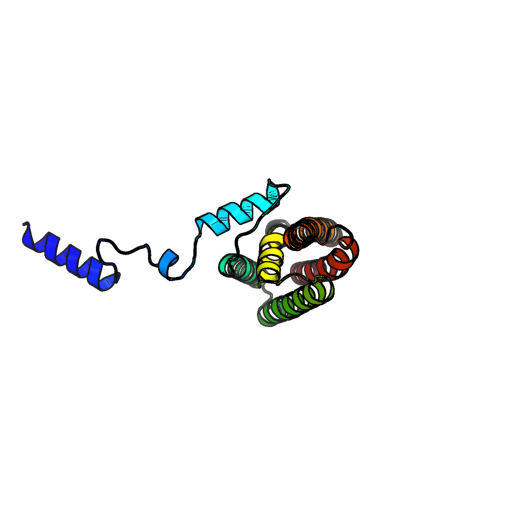 C C . LEU A 1 160 ? 8.418 8.615 -16.784 1.00 87.31 160 LEU A C 1
ATOM 1261 O O . LEU A 1 160 ? 7.449 9.214 -16.315 1.00 87.31 160 LEU A O 1
ATOM 1265 N N . GLN A 1 161 ? 9.669 8.986 -16.487 1.00 82.00 161 GLN A N 1
ATOM 1266 C CA . GLN A 1 161 ? 9.972 9.992 -15.451 1.00 82.00 161 GLN A CA 1
ATOM 1267 C C . GLN A 1 161 ? 9.252 11.337 -15.661 1.00 82.00 161 GLN A C 1
ATOM 1269 O O . GLN A 1 161 ? 8.735 11.925 -14.713 1.00 82.00 161 GLN A O 1
ATOM 1274 N N . ASN A 1 162 ? 9.094 11.773 -16.914 1.00 84.50 162 ASN A N 1
ATOM 1275 C CA . ASN A 1 162 ? 8.397 13.022 -17.255 1.00 84.50 162 ASN A CA 1
ATOM 1276 C C . ASN A 1 162 ? 6.874 12.974 -17.040 1.00 84.50 162 ASN A C 1
ATOM 1278 O O . ASN A 1 162 ? 6.208 14.003 -17.119 1.00 84.50 162 ASN A O 1
ATOM 1282 N N . LYS A 1 163 ? 6.299 11.789 -16.803 1.00 88.31 163 LYS A N 1
ATOM 1283 C CA . LYS A 1 163 ? 4.849 11.582 -16.697 1.00 88.31 163 LYS A CA 1
ATOM 1284 C C . LYS A 1 163 ? 4.397 11.119 -15.309 1.00 88.31 163 LYS A C 1
ATOM 1286 O O . LYS A 1 163 ? 3.260 10.674 -15.158 1.00 88.31 163 LYS A O 1
ATOM 1291 N N . PHE A 1 164 ? 5.250 11.268 -14.292 1.00 91.00 164 PHE A N 1
ATOM 1292 C CA . PHE A 1 164 ? 4.958 10.874 -12.910 1.00 91.00 164 PHE A CA 1
ATOM 1293 C C . PHE A 1 164 ? 3.620 11.411 -12.397 1.00 91.00 164 PHE A C 1
ATOM 1295 O O . PHE A 1 164 ? 2.792 10.642 -11.914 1.00 91.00 164 PHE A O 1
ATOM 1302 N N . LEU A 1 165 ? 3.372 12.715 -12.546 1.00 90.75 165 LEU A N 1
ATOM 1303 C CA . LEU A 1 165 ? 2.169 13.344 -11.996 1.00 90.75 165 LEU A CA 1
ATOM 1304 C C . LEU A 1 165 ? 0.880 12.820 -12.649 1.00 90.75 165 LEU A C 1
ATOM 1306 O O . LEU A 1 165 ? -0.133 12.656 -11.969 1.00 90.75 165 LEU A O 1
ATOM 1310 N N . LEU A 1 166 ? 0.932 12.511 -13.949 1.00 91.81 166 LEU A N 1
ATOM 1311 C CA . LEU A 1 166 ? -0.211 11.986 -14.696 1.00 91.81 166 LEU A CA 1
ATOM 1312 C C . LEU A 1 166 ? -0.612 10.590 -14.204 1.00 91.81 166 LEU A C 1
ATOM 1314 O O . LEU A 1 166 ? -1.796 10.271 -14.162 1.00 91.81 166 LEU A O 1
ATOM 1318 N N . LEU A 1 167 ? 0.372 9.787 -13.792 1.00 92.88 167 LEU A N 1
ATOM 1319 C CA . LEU A 1 167 ? 0.155 8.453 -13.243 1.00 92.88 167 LEU A CA 1
ATOM 1320 C C . LEU A 1 167 ? -0.214 8.484 -11.749 1.00 92.88 167 LEU A C 1
ATOM 1322 O O . LEU A 1 167 ? -1.053 7.708 -11.297 1.00 92.88 167 LEU A O 1
ATOM 1326 N N . ALA A 1 168 ? 0.369 9.407 -10.982 1.00 93.94 168 ALA A N 1
ATOM 1327 C CA . ALA A 1 168 ? 0.103 9.548 -9.553 1.00 93.94 168 ALA A CA 1
ATOM 1328 C C . ALA A 1 168 ? -1.354 9.952 -9.258 1.00 93.94 168 ALA A C 1
ATOM 1330 O O . ALA A 1 168 ? -1.922 9.506 -8.261 1.00 93.94 168 ALA A O 1
ATOM 1331 N N . TYR A 1 169 ? -1.979 10.757 -10.126 1.00 94.25 169 TYR A N 1
ATOM 1332 C CA . TYR A 1 169 ? -3.364 11.214 -9.959 1.00 94.25 169 TYR A CA 1
ATOM 1333 C C . TYR A 1 169 ? -4.391 10.067 -9.840 1.00 94.25 169 TYR A C 1
ATOM 1335 O O . TYR A 1 169 ? -5.095 9.992 -8.832 1.00 94.25 169 TYR A O 1
ATOM 1343 N N . PRO A 1 170 ? -4.495 9.131 -10.797 1.00 95.12 170 PRO A N 1
ATOM 1344 C CA . PRO A 1 170 ? -5.414 8.007 -10.659 1.00 95.12 170 PRO A CA 1
ATOM 1345 C C . PRO A 1 170 ? -4.995 7.034 -9.547 1.00 95.12 170 PRO A C 1
ATOM 1347 O O . PRO A 1 170 ? -5.860 6.479 -8.875 1.00 95.12 170 PRO A O 1
ATOM 1350 N N . MET A 1 171 ? -3.693 6.862 -9.288 1.00 95.81 171 MET A N 1
ATOM 1351 C CA . MET A 1 171 ? -3.209 5.989 -8.212 1.00 95.81 171 MET A CA 1
ATOM 1352 C C . MET A 1 171 ? -3.636 6.478 -6.821 1.00 95.81 171 MET A C 1
ATOM 1354 O O . MET A 1 171 ? -4.115 5.676 -6.017 1.00 95.81 171 MET A O 1
ATOM 1358 N N . VAL A 1 172 ? -3.535 7.783 -6.535 1.00 96.62 172 VAL A N 1
ATOM 1359 C CA . VAL A 1 172 ? -3.958 8.314 -5.228 1.00 96.62 172 VAL A CA 1
ATOM 1360 C C . VAL A 1 172 ? -5.456 8.147 -5.010 1.00 96.62 172 VAL A C 1
ATOM 1362 O O . VAL A 1 172 ? -5.872 7.799 -3.906 1.00 96.62 172 VAL A O 1
ATOM 1365 N N . LEU A 1 173 ? -6.267 8.305 -6.061 1.00 95.81 173 LEU A N 1
ATOM 1366 C CA . LEU A 1 173 ? -7.711 8.080 -5.987 1.00 95.81 173 LEU A CA 1
ATOM 1367 C C . LEU A 1 173 ? -8.031 6.630 -5.613 1.00 95.81 173 LEU A C 1
ATOM 1369 O O . LEU A 1 173 ? -8.843 6.398 -4.719 1.00 95.81 173 LEU A O 1
ATOM 1373 N N . VAL A 1 174 ? -7.345 5.665 -6.231 1.00 96.06 174 VAL A N 1
ATOM 1374 C CA . VAL A 1 174 ? -7.501 4.239 -5.913 1.00 96.06 174 VAL A CA 1
ATOM 1375 C C . VAL A 1 174 ? -7.189 3.973 -4.439 1.00 96.06 174 VAL A C 1
ATOM 1377 O O . VAL A 1 174 ? -8.012 3.380 -3.739 1.00 96.06 174 VAL A O 1
ATOM 1380 N N . TYR A 1 175 ? -6.052 4.453 -3.925 1.00 96.31 175 TYR A N 1
ATOM 1381 C CA . TYR A 1 175 ? -5.702 4.240 -2.516 1.00 96.31 175 TYR A CA 1
ATOM 1382 C C . TYR A 1 175 ? -6.650 4.965 -1.555 1.00 96.31 175 TYR A C 1
ATOM 1384 O O . TYR A 1 175 ? -7.007 4.402 -0.520 1.00 96.31 175 TYR A O 1
ATOM 1392 N N . ILE A 1 176 ? -7.125 6.166 -1.900 1.00 96.12 176 ILE A N 1
ATOM 1393 C CA . ILE A 1 176 ? -8.145 6.876 -1.117 1.00 96.12 176 ILE A CA 1
ATOM 1394 C C . ILE A 1 176 ? -9.437 6.054 -1.034 1.00 96.12 176 ILE A C 1
ATOM 1396 O O . ILE A 1 176 ? -10.011 5.955 0.050 1.00 96.12 176 ILE A O 1
ATOM 1400 N N . CYS A 1 177 ? -9.882 5.413 -2.120 1.00 95.19 177 CYS A N 1
ATOM 1401 C CA . CYS A 1 177 ? -11.057 4.538 -2.081 1.00 95.19 177 CYS A CA 1
ATOM 1402 C C . CYS A 1 177 ? -10.887 3.397 -1.063 1.00 95.19 177 CYS A C 1
ATOM 1404 O O . CYS A 1 177 ? -11.792 3.154 -0.263 1.00 95.19 177 CYS A O 1
ATOM 1406 N N . PHE A 1 178 ? -9.721 2.746 -1.021 1.00 94.62 178 PHE A N 1
ATOM 1407 C CA . PHE A 1 178 ? -9.437 1.715 -0.016 1.00 94.62 178 PHE A CA 1
ATOM 1408 C C . PHE A 1 178 ? -9.404 2.269 1.416 1.00 94.62 178 PHE A C 1
ATOM 1410 O O . PHE A 1 178 ? -9.942 1.642 2.331 1.00 94.62 178 PHE A O 1
ATOM 1417 N N . ILE A 1 179 ? -8.836 3.461 1.619 1.00 94.88 179 ILE A N 1
ATOM 1418 C CA . ILE A 1 179 ? -8.843 4.142 2.922 1.00 94.88 179 ILE A CA 1
ATOM 1419 C C . ILE A 1 179 ? -10.272 4.435 3.385 1.00 94.88 179 ILE A C 1
ATOM 1421 O O . ILE A 1 179 ? -10.600 4.185 4.544 1.00 94.88 179 ILE A O 1
ATOM 1425 N N . ILE A 1 180 ? -11.141 4.914 2.491 1.00 93.19 180 ILE A N 1
ATOM 1426 C CA . ILE A 1 180 ? -12.551 5.174 2.806 1.00 93.19 180 ILE A CA 1
ATOM 1427 C C . ILE A 1 180 ? -13.243 3.877 3.233 1.00 93.19 180 ILE A C 1
ATOM 1429 O O . ILE A 1 180 ? -13.874 3.858 4.289 1.00 93.19 180 ILE A O 1
ATOM 1433 N N . ILE A 1 181 ? -13.061 2.780 2.487 1.00 92.50 181 ILE A N 1
ATOM 1434 C CA . ILE A 1 181 ? -13.615 1.465 2.854 1.00 92.50 181 ILE A CA 1
ATOM 1435 C C . ILE A 1 181 ? -13.102 1.016 4.231 1.00 92.50 181 ILE A C 1
ATOM 1437 O O . ILE A 1 181 ? -13.854 0.436 5.010 1.00 92.50 181 ILE A O 1
ATOM 1441 N N . SER A 1 182 ? -11.847 1.327 4.572 1.00 91.00 182 SER A N 1
ATOM 1442 C CA . SER A 1 182 ? -11.284 1.007 5.887 1.00 91.00 182 SER A CA 1
ATOM 1443 C C . SER A 1 182 ? -11.880 1.822 7.038 1.00 91.00 182 SER A C 1
ATOM 1445 O O . SER A 1 182 ? -11.840 1.363 8.179 1.00 91.00 182 SER A O 1
ATOM 1447 N N . ILE A 1 183 ? -12.369 3.037 6.784 1.00 90.00 183 ILE A N 1
ATOM 1448 C CA . ILE A 1 183 ? -12.907 3.931 7.821 1.00 90.00 183 ILE A CA 1
ATOM 1449 C C . ILE A 1 183 ? -14.405 3.685 8.046 1.00 90.00 183 ILE A C 1
ATOM 1451 O O . ILE A 1 183 ? -14.858 3.761 9.190 1.00 90.00 183 ILE A O 1
ATOM 1455 N N . VAL A 1 184 ? -15.162 3.381 6.985 1.00 82.69 184 VAL A N 1
ATOM 1456 C CA . VAL A 1 184 ? -16.634 3.217 6.991 1.00 82.69 184 VAL A CA 1
ATOM 1457 C C . VAL A 1 184 ? -17.071 1.893 7.604 1.00 82.69 184 VAL A C 1
ATOM 1459 O O . VAL A 1 184 ? -17.729 1.891 8.667 1.00 82.69 184 VAL A O 1
#

InterPro domains:
  IPR006977 Yip1 domain [PF04893] (44-181)
  IPR045231 Protein Yip1/4-like [PTHR21236] (20-183)

pLDDT: mean 85.7, std 10.63, range [53.94, 96.88]

Secondary structure (DSSP, 8-state):
-HHHHHHHHHHHHHHHT--TTPPPHHHHTT--HHHHHHHHHHHHH-SS----S-SHHHHHHHHHHHHHHHHTT---HHHHHHHHHHHHHHHHHHHHHH-SS---THHHHHHHHHTHHHHHHHHHHHHS---HHHHHHHHHHHHHHHHHHHHHHHHHHTT-GGGHHHHHHHHHHHHHHHHHHHH-

Organism: NCBI:txid1805483